Protein AF-A0A9W4QZV4-F1 (afdb_monomer_lite)

Organism: NCBI:txid2963714

Sequence (184 aa):
MKEYYSVISDITVTFEVLAFLLMLFIYKHSGITLSFVHKSSLKTPQDHQIYSCFICAFLGPIFSLLGNQLAYDLIALSMEVIDRRQVFYVALMCHIFFFMLTAYIFHRLRGCRFSLIARICMYLMWLMTMNYAQLVLRGYFDVNFLYEYDVYGVFIVFSNAVIAIILLSYSIRYVFVNIYNKSQ

Radius of gyration: 18.46 Å; chains: 1; bounding box: 43×26×61 Å

Foldseek 3Di:
DPPVLVVLLVVLLVLLQLLLVLLVVVCVVVPQDPDLADQPRQDDLVSLQSQLLNLCSVLLSVLSVVLVVLLVVLVPDPDDQLVSLLCNLVVSLVSLVCSLVSSVVSCVSNVGDHHPLSVLSNVCVVVNVLSVVSCCQCNPVVHCVCVVVCVSSCVVSVSSNVSSCVSSVVSVCCCVPPPVVVVD

Secondary structure (DSSP, 8-state):
--HHHHHHHHHHHHHHHHHHHHHHHHHHHTT----SS-GGG--SHHHHHHHHHHHHHHHHHHHHHHHHHHHHHHHH--S-HHHHHHHHHHHHHHHHHHHHHHHHHHHHHHTPPPPHHHHHHHTTHHHHHHHHHHIIIIIIS---HHHHTSHHHHHHHHHHHHHHHHHHHHHHHHIIIIIGGG--

Structure (mmCIF, N/CA/C/O backbone):
data_AF-A0A9W4QZV4-F1
#
_entry.id   AF-A0A9W4QZV4-F1
#
loop_
_atom_site.group_PDB
_atom_site.id
_atom_site.type_symbol
_atom_site.label_atom_id
_atom_site.label_alt_id
_atom_site.label_comp_id
_atom_site.label_asym_id
_atom_site.label_entity_id
_atom_site.label_seq_id
_atom_site.pdbx_PDB_ins_code
_atom_site.Cartn_x
_atom_site.Cartn_y
_atom_site.Cartn_z
_atom_site.occupancy
_atom_site.B_iso_or_equiv
_atom_site.auth_seq_id
_atom_site.auth_comp_id
_atom_site.auth_asym_id
_atom_site.auth_atom_id
_atom_site.pdbx_PDB_model_num
ATOM 1 N N . MET A 1 1 ? 16.689 -1.124 -8.244 1.00 59.72 1 MET A N 1
ATOM 2 C CA . MET A 1 1 ? 15.888 -0.117 -7.514 1.00 59.72 1 MET A CA 1
ATOM 3 C C . MET A 1 1 ? 16.869 0.728 -6.722 1.00 59.72 1 MET A C 1
ATOM 5 O O . MET A 1 1 ? 17.845 0.158 -6.252 1.00 59.72 1 MET A O 1
ATOM 9 N N . LYS A 1 2 ? 16.701 2.050 -6.634 1.00 75.50 2 LYS A N 1
ATOM 10 C CA . LYS A 1 2 ? 17.631 2.853 -5.829 1.00 75.50 2 LYS A CA 1
ATOM 11 C C . LYS A 1 2 ? 17.497 2.460 -4.358 1.00 75.50 2 LYS A C 1
ATOM 13 O O . LYS A 1 2 ? 16.380 2.239 -3.897 1.00 75.50 2 LYS A O 1
ATOM 18 N N . GLU A 1 3 ? 18.619 2.365 -3.655 1.00 80.56 3 GLU A N 1
ATOM 19 C CA . GLU A 1 3 ? 18.698 1.839 -2.285 1.00 80.56 3 GLU A CA 1
ATOM 20 C C . GLU A 1 3 ? 17.718 2.537 -1.329 1.00 80.56 3 GLU A C 1
ATOM 22 O O . GLU A 1 3 ? 17.006 1.882 -0.571 1.00 80.56 3 GLU A O 1
ATOM 27 N N . TYR A 1 4 ? 17.561 3.856 -1.466 1.00 83.06 4 TYR A N 1
ATOM 28 C CA . TYR A 1 4 ? 16.633 4.629 -0.641 1.00 83.06 4 TYR A CA 1
ATOM 29 C C . TYR A 1 4 ? 15.156 4.240 -0.820 1.00 83.06 4 TYR A C 1
ATOM 31 O O . TYR A 1 4 ? 14.386 4.360 0.128 1.00 83.06 4 TYR A O 1
ATOM 39 N N . TYR A 1 5 ? 14.731 3.746 -1.990 1.00 84.38 5 TYR A N 1
ATOM 40 C CA . TYR A 1 5 ? 13.352 3.276 -2.171 1.00 84.38 5 TYR A CA 1
ATOM 41 C C . TYR A 1 5 ? 13.088 1.977 -1.409 1.00 84.38 5 TYR A C 1
ATOM 43 O O . TYR A 1 5 ? 11.996 1.813 -0.868 1.00 84.38 5 TYR A O 1
ATOM 51 N N . SER A 1 6 ? 14.089 1.094 -1.319 1.00 85.44 6 SER A N 1
ATOM 52 C CA . SER A 1 6 ? 13.991 -0.121 -0.504 1.00 85.44 6 SER A CA 1
ATOM 53 C C . SER A 1 6 ? 13.841 0.243 0.969 1.00 85.44 6 SER A C 1
ATOM 55 O O . SER A 1 6 ? 12.905 -0.207 1.617 1.00 85.44 6 SER A O 1
ATOM 57 N N . VAL A 1 7 ? 14.685 1.155 1.464 1.00 90.38 7 VAL A N 1
ATOM 58 C CA . VAL A 1 7 ? 14.634 1.608 2.861 1.00 90.38 7 VAL A CA 1
ATOM 59 C C . VAL A 1 7 ? 13.276 2.230 3.203 1.00 90.38 7 VAL A C 1
ATOM 61 O O . VAL A 1 7 ? 12.689 1.900 4.231 1.00 90.38 7 VAL A O 1
ATOM 64 N N . ILE A 1 8 ? 12.732 3.104 2.346 1.00 89.62 8 ILE A N 1
ATOM 65 C CA . ILE A 1 8 ? 11.417 3.713 2.610 1.00 89.62 8 ILE A CA 1
ATOM 66 C C . ILE A 1 8 ? 10.300 2.662 2.554 1.00 89.62 8 ILE A C 1
ATOM 68 O O . ILE A 1 8 ? 9.357 2.730 3.345 1.00 89.62 8 ILE A O 1
ATOM 72 N N . SER A 1 9 ? 10.397 1.680 1.657 1.00 88.88 9 SER A N 1
ATOM 73 C CA . SER A 1 9 ? 9.461 0.556 1.611 1.00 88.88 9 SER A CA 1
ATOM 74 C C . SER A 1 9 ? 9.481 -0.244 2.920 1.00 88.88 9 SER A C 1
ATOM 76 O O . SER A 1 9 ? 8.422 -0.491 3.496 1.00 88.88 9 SER A O 1
ATOM 78 N N . ASP A 1 10 ? 10.660 -0.560 3.456 1.00 91.44 10 ASP A N 1
ATOM 79 C CA . ASP A 1 10 ? 10.800 -1.298 4.719 1.00 91.44 10 ASP A CA 1
ATOM 80 C C . ASP A 1 10 ? 10.245 -0.504 5.914 1.00 91.44 10 ASP A C 1
ATOM 82 O O . ASP A 1 10 ? 9.543 -1.051 6.772 1.00 91.44 10 ASP A O 1
ATOM 86 N N . ILE A 1 11 ? 10.480 0.813 5.944 1.00 94.19 11 ILE A N 1
ATOM 87 C CA . ILE A 1 11 ? 9.883 1.721 6.937 1.00 94.19 11 ILE A CA 1
ATOM 88 C C . ILE A 1 11 ? 8.353 1.728 6.815 1.00 94.19 11 ILE A C 1
ATOM 90 O O . ILE A 1 11 ? 7.652 1.653 7.824 1.00 94.19 11 ILE A O 1
ATOM 94 N N . THR A 1 12 ? 7.828 1.785 5.589 1.00 93.75 12 THR A N 1
ATOM 95 C CA . THR A 1 12 ? 6.382 1.776 5.320 1.00 93.75 12 THR A CA 1
ATOM 96 C C . THR A 1 12 ? 5.747 0.492 5.847 1.00 93.75 12 THR A C 1
ATOM 98 O O . THR A 1 12 ? 4.795 0.559 6.622 1.00 93.75 12 THR A O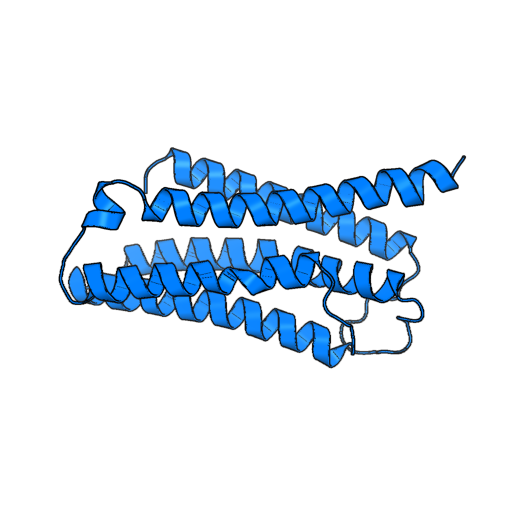 1
ATOM 101 N N . VAL A 1 13 ? 6.316 -0.669 5.510 1.00 94.81 13 VAL A N 1
ATOM 102 C CA . VAL A 1 13 ? 5.845 -1.971 6.009 1.00 94.81 13 VAL A CA 1
ATOM 103 C C . VAL A 1 13 ? 5.909 -2.018 7.536 1.00 94.81 13 VAL A C 1
ATOM 105 O O . VAL A 1 13 ? 4.967 -2.472 8.182 1.00 94.81 13 VAL A O 1
ATOM 108 N N . THR A 1 14 ? 6.977 -1.491 8.138 1.00 95.75 14 THR A N 1
ATOM 109 C CA . THR A 1 14 ? 7.108 -1.412 9.601 1.00 95.75 14 THR A CA 1
ATOM 110 C C . THR A 1 14 ? 5.974 -0.593 10.225 1.00 95.75 14 THR A C 1
ATOM 112 O O . THR A 1 14 ? 5.387 -1.006 11.227 1.00 95.75 14 THR A O 1
ATOM 115 N N . PHE A 1 15 ? 5.617 0.546 9.627 1.00 96.50 15 PHE A N 1
ATOM 116 C CA . PHE A 1 15 ? 4.499 1.376 10.086 1.00 96.50 15 PHE A CA 1
ATOM 117 C C . PHE A 1 15 ? 3.149 0.676 9.927 1.00 96.50 15 PHE A C 1
ATOM 119 O O . PHE A 1 15 ? 2.312 0.768 10.825 1.00 96.50 15 PHE A O 1
ATOM 126 N N . GLU A 1 16 ? 2.938 -0.052 8.834 1.00 95.25 16 GLU A N 1
ATOM 127 C CA . GLU A 1 16 ? 1.724 -0.840 8.608 1.00 95.25 16 GLU A CA 1
ATOM 128 C C . GLU A 1 16 ? 1.581 -1.977 9.625 1.00 95.25 16 GLU A C 1
ATOM 130 O O . GLU A 1 16 ? 0.511 -2.152 10.209 1.00 95.25 16 GLU A O 1
ATOM 135 N N . VAL A 1 17 ? 2.666 -2.707 9.900 1.00 96.62 17 VAL A N 1
ATOM 136 C CA . VAL A 1 17 ? 2.695 -3.756 10.929 1.00 96.62 17 VAL A CA 1
ATOM 137 C C . VAL A 1 17 ? 2.424 -3.160 12.310 1.00 96.62 17 VAL A C 1
ATOM 139 O O . VAL A 1 17 ? 1.614 -3.699 13.064 1.00 96.62 17 VAL A O 1
ATOM 142 N N . LEU A 1 18 ? 3.030 -2.020 12.647 1.00 96.44 18 LEU A N 1
ATOM 143 C CA . LEU A 1 18 ? 2.764 -1.344 13.916 1.00 96.44 18 LEU A CA 1
ATOM 144 C C . LEU A 1 18 ? 1.299 -0.892 14.020 1.00 96.44 18 LEU A C 1
ATOM 146 O O . LEU A 1 18 ? 0.662 -1.103 15.054 1.00 96.44 18 LEU A O 1
ATOM 150 N N . ALA A 1 19 ? 0.739 -0.323 12.949 1.00 95.25 19 ALA A N 1
ATOM 151 C CA . ALA A 1 19 ? -0.671 0.050 12.887 1.00 95.25 19 ALA A CA 1
ATOM 152 C C . ALA A 1 19 ? -1.582 -1.171 13.082 1.00 95.25 19 ALA A C 1
ATOM 154 O O . ALA A 1 19 ? -2.546 -1.101 13.843 1.00 95.25 19 ALA A O 1
ATOM 155 N N . PHE A 1 20 ? -1.255 -2.310 12.465 1.00 95.88 20 PHE A N 1
ATOM 156 C CA . PHE A 1 20 ? -1.979 -3.564 12.658 1.00 95.88 20 PHE A CA 1
ATOM 157 C C . PHE A 1 20 ? -1.961 -4.032 14.114 1.00 95.88 20 PHE A C 1
ATOM 159 O O . PHE A 1 20 ? -3.016 -4.333 14.673 1.00 95.88 20 PHE A O 1
ATOM 166 N N . LEU A 1 21 ? -0.787 -4.050 14.750 1.00 95.38 21 LEU A N 1
ATOM 167 C CA . LEU A 1 21 ? -0.640 -4.456 16.150 1.00 95.38 21 LEU A CA 1
ATOM 168 C C . LEU A 1 21 ? -1.422 -3.535 17.096 1.00 95.38 21 LEU A C 1
ATOM 170 O O . LEU A 1 21 ? -2.112 -4.012 18.000 1.00 95.38 21 LEU A O 1
ATOM 174 N N . LEU A 1 22 ? -1.383 -2.221 16.860 1.00 94.50 22 LEU A N 1
ATOM 175 C CA . LEU A 1 22 ? -2.179 -1.255 17.619 1.00 94.50 22 LEU A CA 1
ATOM 176 C C . LEU A 1 22 ? -3.681 -1.459 17.394 1.00 94.50 22 LEU A C 1
ATOM 178 O O . LEU A 1 22 ? -4.452 -1.431 18.352 1.00 94.50 22 LEU A O 1
ATOM 182 N N . MET A 1 23 ? -4.113 -1.715 16.158 1.00 92.81 23 MET A N 1
ATOM 183 C CA . MET A 1 23 ? -5.516 -2.009 15.869 1.00 92.81 23 MET A CA 1
ATOM 184 C C . MET A 1 23 ? -5.969 -3.323 16.504 1.00 92.81 23 MET A C 1
ATOM 186 O O . MET A 1 23 ? -7.080 -3.366 17.023 1.00 92.81 23 MET A O 1
ATOM 190 N N . LEU A 1 24 ? -5.131 -4.364 16.547 1.00 91.69 24 LEU A N 1
ATOM 191 C CA . LEU A 1 24 ? -5.412 -5.597 17.294 1.00 91.69 24 LEU A CA 1
ATOM 192 C C . LEU A 1 24 ? -5.614 -5.315 18.787 1.00 91.69 24 LEU A C 1
ATOM 194 O O . LEU A 1 24 ? -6.568 -5.814 19.389 1.00 91.69 24 LEU A O 1
ATOM 198 N N . PHE A 1 25 ? -4.750 -4.485 19.374 1.00 91.19 25 PHE A N 1
ATOM 199 C CA . PHE A 1 25 ? -4.871 -4.058 20.765 1.00 91.19 25 PHE A CA 1
ATOM 200 C C . PHE A 1 25 ? -6.180 -3.290 21.017 1.00 91.19 25 PHE A C 1
ATOM 202 O O . PHE A 1 25 ? -6.937 -3.640 21.926 1.00 91.19 25 PHE A O 1
ATOM 209 N N . ILE A 1 26 ? -6.497 -2.300 20.174 1.00 90.00 26 ILE A N 1
ATOM 210 C CA . ILE A 1 26 ? -7.752 -1.533 20.232 1.00 90.00 26 ILE A CA 1
ATOM 211 C C . ILE A 1 26 ? -8.961 -2.460 20.114 1.00 90.00 26 ILE A C 1
ATOM 213 O O . ILE A 1 26 ? -9.930 -2.323 20.863 1.00 90.00 26 ILE A O 1
ATOM 217 N N . TYR A 1 27 ? -8.912 -3.400 19.175 1.00 85.12 27 TYR A N 1
ATOM 218 C CA . TYR A 1 27 ? -10.002 -4.322 18.899 1.00 85.12 27 TYR A CA 1
ATOM 219 C C . TYR A 1 27 ? -10.284 -5.219 20.109 1.00 85.12 27 TYR A C 1
ATOM 221 O O . TYR A 1 27 ? -11.439 -5.358 20.514 1.00 85.12 27 TYR A O 1
ATOM 229 N N . LYS A 1 28 ? -9.226 -5.740 20.751 1.00 85.44 28 LYS A N 1
ATOM 230 C CA . LYS A 1 28 ? -9.317 -6.511 22.001 1.00 85.44 28 LYS A CA 1
ATOM 231 C C . LYS A 1 28 ? -9.921 -5.684 23.142 1.00 85.44 28 LYS A C 1
ATOM 233 O O . LYS A 1 28 ? -10.805 -6.176 23.837 1.00 85.44 28 LYS A O 1
ATOM 238 N N . HIS A 1 29 ? -9.487 -4.435 23.316 1.00 84.12 29 HIS A N 1
ATOM 239 C CA . HIS A 1 29 ? -10.002 -3.548 24.369 1.00 84.12 29 HIS A CA 1
ATOM 240 C C . HIS A 1 29 ? -11.438 -3.074 24.137 1.00 84.12 29 HIS A C 1
ATOM 242 O O . HIS A 1 29 ? -12.161 -2.819 25.095 1.00 84.12 29 HIS A O 1
ATOM 248 N N . SER A 1 30 ? -11.871 -2.971 22.882 1.00 81.75 30 SER A N 1
ATOM 249 C CA . SER A 1 30 ? -13.220 -2.507 22.541 1.00 81.75 30 SER A CA 1
ATOM 250 C C . SER A 1 30 ? -14.299 -3.577 22.770 1.00 81.75 30 SER A C 1
ATOM 252 O O . SER A 1 30 ? -15.478 -3.300 22.573 1.00 81.75 30 SER A O 1
ATOM 254 N N . GLY A 1 31 ? -13.924 -4.805 23.154 1.00 76.19 31 GLY A N 1
ATOM 255 C CA . GLY A 1 31 ? -14.865 -5.906 23.395 1.00 76.19 31 GLY A CA 1
ATOM 256 C C . GLY A 1 31 ? -15.565 -6.417 22.130 1.00 76.19 31 GLY A C 1
ATOM 257 O O . GLY A 1 31 ? -16.525 -7.185 22.213 1.00 76.19 31 GLY A O 1
ATOM 258 N N . ILE A 1 32 ? -15.099 -6.004 20.947 1.00 77.81 32 ILE A N 1
ATOM 259 C CA . ILE A 1 32 ? -15.640 -6.460 19.669 1.00 77.81 32 ILE A CA 1
ATOM 260 C C . ILE A 1 32 ? -15.114 -7.880 19.434 1.00 77.81 32 ILE A C 1
ATOM 262 O O . ILE A 1 32 ? -13.913 -8.130 19.470 1.00 77.81 32 ILE A O 1
ATOM 266 N N . THR A 1 33 ? -16.001 -8.842 19.175 1.00 76.62 33 THR A N 1
ATOM 267 C CA . THR A 1 33 ? -15.582 -10.213 18.844 1.00 76.62 33 THR A CA 1
ATOM 268 C C . THR A 1 33 ? -14.865 -10.235 17.498 1.00 76.62 33 THR A C 1
ATOM 270 O O . THR A 1 33 ? -15.390 -9.703 16.513 1.00 76.62 33 THR A O 1
ATOM 273 N N . LEU A 1 34 ? -13.682 -10.851 17.428 1.00 73.25 34 LEU A N 1
ATOM 274 C CA . LEU A 1 34 ? -12.898 -10.942 16.195 1.00 73.25 34 LEU A CA 1
ATOM 275 C C . LEU A 1 34 ? -13.545 -11.972 15.278 1.00 73.25 34 LEU A C 1
ATOM 277 O O . LEU A 1 34 ? -13.310 -13.170 15.376 1.00 73.25 34 LEU A O 1
ATOM 281 N N . SER A 1 35 ? -14.439 -11.500 14.420 1.00 75.12 35 SER A N 1
ATOM 282 C CA . SER A 1 35 ? -15.111 -12.342 13.447 1.00 75.12 35 SER A CA 1
ATOM 283 C C . SER A 1 35 ? -15.129 -11.625 12.110 1.00 75.12 35 SER A C 1
ATOM 285 O O . SER A 1 35 ? -15.603 -10.497 11.985 1.00 75.12 35 SER A O 1
ATOM 287 N N . PHE A 1 36 ? -14.636 -12.298 11.079 1.00 68.44 36 PHE A N 1
ATOM 288 C CA . PHE A 1 36 ? -14.648 -11.762 9.721 1.00 68.44 36 PHE A CA 1
ATOM 289 C C . PHE A 1 36 ? -16.022 -11.888 9.044 1.00 68.44 36 PHE A C 1
ATOM 291 O O . PHE A 1 36 ? -16.287 -11.201 8.066 1.00 68.44 36 PHE A O 1
ATOM 298 N N . VAL A 1 37 ? -16.924 -12.710 9.596 1.00 66.19 37 VAL A N 1
ATOM 299 C CA . VAL A 1 37 ? -18.180 -13.104 8.926 1.00 66.19 37 VAL A CA 1
ATOM 300 C C . VAL A 1 37 ? -19.432 -12.748 9.739 1.00 66.19 37 VAL A C 1
ATOM 302 O O . VAL A 1 37 ? -20.458 -12.361 9.189 1.00 66.19 37 VAL A O 1
ATOM 305 N N . HIS A 1 38 ? -19.380 -12.853 11.066 1.00 67.75 38 HIS A N 1
ATOM 306 C CA . HIS A 1 38 ? -20.585 -12.894 11.896 1.00 67.75 38 HIS A CA 1
ATOM 307 C C . HIS A 1 38 ? -21.091 -11.514 12.372 1.00 67.75 38 HIS A C 1
ATOM 309 O O . HIS A 1 38 ? -20.666 -11.026 13.417 1.00 67.75 38 HIS A O 1
ATOM 315 N N . LYS A 1 39 ? -22.013 -10.888 11.634 1.00 66.06 39 LYS A N 1
ATOM 316 C CA . LYS A 1 39 ? -22.452 -9.473 11.753 1.00 66.06 39 LYS A CA 1
ATOM 317 C C . LYS A 1 39 ? -22.907 -8.964 13.139 1.00 66.06 39 LYS A C 1
ATOM 319 O O . LYS A 1 39 ? -23.032 -7.757 13.318 1.00 66.06 39 LYS A O 1
ATOM 324 N N . SER A 1 40 ? -23.158 -9.834 14.117 1.00 63.03 40 SER A N 1
ATOM 325 C CA . SER A 1 40 ? -23.875 -9.498 15.361 1.00 63.03 40 SER A CA 1
ATOM 326 C C . SER A 1 40 ? -23.136 -8.576 16.347 1.00 63.03 40 SER A C 1
ATOM 328 O O . SER A 1 40 ? -23.764 -8.071 17.278 1.00 63.03 40 SER A O 1
ATOM 330 N N . SER A 1 41 ? -21.833 -8.321 16.164 1.00 69.50 41 SER A N 1
ATOM 331 C CA . SER A 1 41 ? -21.039 -7.550 17.138 1.00 69.50 41 SER A CA 1
ATOM 332 C C . SER A 1 41 ? -20.823 -6.072 16.794 1.00 69.50 41 SER A C 1
ATOM 334 O O . SER A 1 41 ? -20.244 -5.369 17.613 1.00 69.50 41 SER A O 1
ATOM 336 N N . LEU A 1 42 ? -21.226 -5.596 15.608 1.00 80.00 42 LEU A N 1
ATOM 337 C CA . LEU A 1 42 ? -21.038 -4.195 15.204 1.00 80.00 42 LEU A CA 1
ATOM 338 C C . LEU A 1 42 ? -22.328 -3.400 15.424 1.00 80.00 42 LEU A C 1
ATOM 340 O O . LEU A 1 42 ? -23.184 -3.343 14.538 1.00 80.00 42 LEU A O 1
ATOM 344 N N . LYS A 1 43 ? -22.475 -2.802 16.608 1.00 82.00 43 LYS A N 1
ATOM 345 C CA . LYS A 1 43 ? -23.723 -2.139 17.017 1.00 82.00 43 LYS A CA 1
ATOM 346 C C . LYS A 1 43 ? -23.673 -0.634 16.788 1.00 82.00 43 LYS A C 1
ATOM 348 O O . LYS A 1 43 ? -24.676 -0.044 16.397 1.00 82.00 43 LYS A O 1
ATOM 353 N N . THR A 1 44 ? -22.516 -0.018 17.015 1.00 85.50 44 THR A N 1
ATOM 354 C CA . THR A 1 44 ? -22.356 1.438 16.962 1.00 85.50 44 THR A CA 1
ATOM 355 C C . THR A 1 44 ? -21.607 1.887 15.703 1.00 85.50 44 THR A C 1
ATOM 357 O O . THR A 1 44 ? -20.771 1.145 15.187 1.00 85.50 44 THR A O 1
ATOM 360 N N . PRO A 1 45 ? -21.826 3.118 15.202 1.00 84.56 45 PRO A N 1
ATOM 361 C CA . PRO A 1 45 ? -21.038 3.665 14.092 1.00 84.56 45 PRO A CA 1
ATOM 362 C C . PRO A 1 45 ? -19.522 3.647 14.346 1.00 84.56 45 PRO A C 1
ATOM 364 O O . PRO A 1 45 ? -18.738 3.491 13.409 1.00 84.56 45 PRO A O 1
ATOM 367 N N . GLN A 1 46 ? -19.114 3.766 15.611 1.00 85.06 46 GLN A N 1
ATOM 368 C CA . GLN A 1 46 ? -17.719 3.687 16.027 1.00 85.06 46 GLN A CA 1
ATOM 369 C C . GLN A 1 46 ? -17.157 2.267 15.860 1.00 85.06 46 GLN A C 1
ATOM 371 O O . GLN A 1 46 ? -16.056 2.124 15.332 1.00 85.06 46 GLN A O 1
ATOM 376 N N . ASP A 1 47 ? -17.923 1.222 16.189 1.00 86.31 47 ASP A N 1
ATOM 377 C CA . ASP A 1 47 ? -17.511 -0.177 15.977 1.00 86.31 47 ASP A CA 1
ATOM 378 C C . ASP A 1 47 ? -17.253 -0.456 14.492 1.00 86.31 47 ASP A C 1
ATOM 380 O O . ASP A 1 47 ? -16.270 -1.103 14.128 1.00 86.31 47 ASP A O 1
ATOM 384 N N . HIS A 1 48 ? -18.122 0.070 13.620 1.00 87.12 48 HIS A N 1
ATOM 385 C CA . HIS A 1 48 ? -17.957 -0.030 12.166 1.00 87.12 48 HIS A CA 1
ATOM 386 C C . HIS A 1 48 ? -16.671 0.670 11.714 1.00 87.12 48 HIS A C 1
ATOM 388 O O . HIS A 1 48 ? -15.924 0.136 10.897 1.00 87.12 48 HIS A O 1
ATOM 394 N N . GLN A 1 49 ? -16.361 1.841 12.270 1.00 88.50 49 GLN A N 1
ATOM 395 C CA . GLN A 1 49 ? -15.130 2.550 11.933 1.00 88.50 49 GLN A CA 1
ATOM 396 C C . GLN A 1 49 ? -13.878 1.777 12.370 1.00 88.50 49 GLN A C 1
ATOM 398 O O . GLN A 1 49 ? -12.955 1.630 11.569 1.00 88.50 49 GLN A O 1
ATOM 403 N N . ILE A 1 50 ? -13.863 1.252 13.599 1.00 89.00 50 ILE A N 1
ATOM 404 C CA . ILE A 1 50 ? -12.747 0.458 14.137 1.00 89.00 50 ILE A CA 1
ATOM 405 C C . ILE A 1 50 ? -12.541 -0.797 13.294 1.00 89.00 50 ILE A C 1
ATOM 407 O O . ILE A 1 50 ? -11.415 -1.075 12.893 1.00 89.00 50 ILE A O 1
ATOM 411 N N . TYR A 1 51 ? -13.616 -1.526 12.979 1.00 89.69 51 TYR A N 1
ATOM 412 C CA . TYR A 1 51 ? -13.537 -2.724 12.146 1.00 89.69 51 TYR A CA 1
ATOM 413 C C . TYR A 1 51 ? -13.008 -2.403 10.745 1.00 89.69 51 TYR A C 1
ATOM 415 O O . TYR A 1 51 ? -12.107 -3.073 10.251 1.00 89.69 51 TYR A O 1
ATOM 423 N N . SER A 1 52 ? -13.529 -1.351 10.113 1.00 91.06 52 SER A N 1
ATOM 424 C CA . SER A 1 52 ? -13.088 -0.923 8.785 1.00 91.06 52 SER A CA 1
ATOM 425 C C . SER A 1 52 ? -11.598 -0.554 8.767 1.00 91.06 52 SER A C 1
ATOM 427 O O . SER A 1 52 ? -10.862 -1.010 7.893 1.00 91.06 52 SER A O 1
ATOM 429 N N . CYS A 1 53 ? -11.122 0.196 9.767 1.00 91.12 53 CYS A N 1
ATOM 430 C CA . CYS A 1 53 ? -9.697 0.501 9.916 1.00 91.12 53 CYS A CA 1
ATOM 431 C C . CYS A 1 53 ? -8.859 -0.746 10.229 1.00 91.12 53 CYS A C 1
ATOM 433 O O . CYS A 1 53 ? -7.749 -0.865 9.721 1.00 91.12 53 CYS A O 1
ATOM 435 N N . PHE A 1 54 ? -9.389 -1.686 11.017 1.00 92.06 54 PHE A N 1
ATOM 436 C CA . PHE A 1 54 ? -8.722 -2.949 11.324 1.00 92.06 54 PHE A CA 1
ATOM 437 C C . PHE A 1 54 ? -8.501 -3.779 10.058 1.00 92.06 54 PHE A C 1
ATOM 439 O O . PHE A 1 54 ? -7.403 -4.282 9.859 1.00 92.06 54 PHE A O 1
ATOM 446 N N . ILE A 1 55 ? -9.496 -3.869 9.168 1.00 92.12 55 ILE A N 1
ATOM 447 C CA . ILE A 1 55 ? -9.344 -4.562 7.881 1.00 92.12 55 ILE A CA 1
ATOM 448 C C . ILE A 1 55 ? -8.247 -3.919 7.031 1.00 92.12 55 ILE A C 1
ATOM 450 O O . ILE A 1 55 ? -7.419 -4.635 6.477 1.00 92.12 55 ILE A O 1
ATOM 454 N N . CYS A 1 56 ? -8.196 -2.587 6.949 1.00 92.56 56 CYS A N 1
ATOM 455 C CA . CYS A 1 56 ? -7.130 -1.905 6.214 1.00 92.56 56 CYS A CA 1
ATOM 456 C C . CYS A 1 56 ? -5.751 -2.142 6.840 1.00 92.56 56 CYS A C 1
ATOM 458 O O . CYS A 1 56 ? -4.809 -2.445 6.116 1.00 92.56 56 CYS A O 1
ATOM 460 N N . ALA A 1 57 ? -5.640 -2.064 8.168 1.00 93.19 57 ALA A N 1
ATOM 461 C CA . ALA A 1 57 ? -4.392 -2.323 8.878 1.00 93.19 57 ALA A CA 1
ATOM 462 C C . ALA A 1 57 ? -3.961 -3.797 8.787 1.00 93.19 57 ALA A C 1
ATOM 464 O O . ALA A 1 57 ? -2.776 -4.079 8.769 1.00 93.19 57 ALA A O 1
ATOM 465 N N . PHE A 1 58 ? -4.901 -4.738 8.689 1.00 94.06 58 PHE A N 1
ATOM 466 C CA . PHE A 1 58 ? -4.616 -6.157 8.481 1.00 94.06 58 PHE A CA 1
ATOM 467 C C . PHE A 1 58 ? -4.137 -6.449 7.054 1.00 94.06 58 PHE A C 1
ATOM 469 O O . PHE A 1 58 ? -3.133 -7.129 6.864 1.00 94.06 58 PHE A O 1
ATOM 476 N N . LEU A 1 59 ? -4.847 -5.936 6.045 1.00 94.38 59 LEU A N 1
ATOM 477 C CA . LEU A 1 59 ? -4.539 -6.215 4.642 1.00 94.38 59 LEU A CA 1
ATOM 478 C C . LEU A 1 59 ? -3.325 -5.434 4.132 1.00 94.38 59 LEU A C 1
ATOM 480 O O . LEU A 1 59 ? -2.595 -5.970 3.306 1.00 94.38 59 LEU A O 1
ATOM 484 N N . GLY A 1 60 ? -3.103 -4.207 4.614 1.00 93.06 60 GLY A N 1
ATOM 485 C CA . GLY A 1 60 ? -1.987 -3.341 4.214 1.00 93.06 60 GLY A CA 1
ATOM 486 C C . GLY A 1 60 ? -0.629 -4.052 4.206 1.00 93.06 60 GLY A C 1
ATOM 487 O O . GLY A 1 60 ? -0.104 -4.297 3.122 1.00 93.06 60 GLY A O 1
ATOM 488 N N . PRO A 1 61 ? -0.104 -4.502 5.361 1.00 94.69 61 PRO A N 1
ATOM 489 C CA . PRO A 1 61 ? 1.219 -5.117 5.427 1.00 94.69 61 PRO A CA 1
ATOM 490 C C . PRO A 1 61 ? 1.300 -6.426 4.635 1.00 94.69 61 PRO A C 1
ATOM 492 O O . PRO A 1 61 ? 2.330 -6.712 4.031 1.00 94.69 61 PRO A O 1
ATOM 495 N N . ILE A 1 62 ? 0.214 -7.210 4.578 1.00 95.38 62 ILE A N 1
ATOM 496 C CA . ILE A 1 62 ? 0.162 -8.442 3.775 1.00 95.38 62 ILE A CA 1
ATOM 497 C C . ILE A 1 62 ? 0.371 -8.112 2.295 1.00 95.38 62 ILE A C 1
ATOM 499 O O . ILE A 1 62 ? 1.223 -8.708 1.640 1.00 95.38 62 ILE A O 1
ATOM 503 N N . PHE A 1 63 ? -0.384 -7.151 1.763 1.00 94.44 63 PHE A N 1
ATOM 504 C CA . PHE A 1 63 ? -0.284 -6.776 0.357 1.00 94.44 63 PHE A CA 1
ATOM 505 C C . PHE A 1 63 ? 0.989 -5.988 0.043 1.00 94.44 63 PHE A C 1
ATOM 507 O O . PHE A 1 63 ? 1.496 -6.122 -1.069 1.00 94.44 63 PHE A O 1
ATOM 514 N N . SER A 1 64 ? 1.553 -5.236 0.986 1.00 92.88 64 SER A N 1
ATOM 515 C CA . SER A 1 64 ? 2.863 -4.599 0.815 1.00 92.88 64 SER A CA 1
ATOM 516 C C . SER A 1 64 ? 3.981 -5.638 0.708 1.00 92.88 64 SER A C 1
ATOM 518 O O . SER A 1 64 ? 4.774 -5.590 -0.230 1.00 92.88 64 SER A O 1
ATOM 520 N N . LEU A 1 65 ? 4.003 -6.641 1.595 1.00 94.25 65 LEU A N 1
ATOM 521 C CA . LEU A 1 65 ? 4.980 -7.734 1.543 1.00 94.25 65 LEU A CA 1
ATOM 522 C C . LEU A 1 65 ? 4.847 -8.562 0.259 1.00 94.25 65 LEU A C 1
ATOM 524 O O . LEU A 1 65 ? 5.838 -8.787 -0.435 1.00 94.25 65 LEU A O 1
ATOM 528 N N . LEU A 1 66 ? 3.621 -8.969 -0.089 1.00 95.06 66 LEU A N 1
ATOM 529 C CA . LEU A 1 66 ? 3.356 -9.717 -1.321 1.00 95.06 66 LEU A CA 1
ATOM 530 C C . LEU A 1 66 ? 3.695 -8.898 -2.571 1.00 95.06 66 LEU A C 1
ATOM 532 O O . LEU A 1 66 ? 4.268 -9.436 -3.511 1.00 95.06 66 LEU A O 1
ATOM 536 N N . GLY A 1 67 ? 3.369 -7.604 -2.581 1.00 92.69 67 GLY A N 1
ATOM 537 C CA . GLY A 1 67 ? 3.649 -6.710 -3.703 1.00 92.69 67 GLY A CA 1
ATOM 538 C C . GLY A 1 67 ? 5.143 -6.487 -3.914 1.00 92.69 67 GLY A C 1
ATOM 539 O O . GLY A 1 67 ? 5.608 -6.515 -5.052 1.00 92.69 67 GLY A O 1
ATOM 540 N N . ASN A 1 68 ? 5.902 -6.326 -2.827 1.00 91.25 68 ASN A N 1
ATOM 541 C CA . ASN A 1 68 ? 7.357 -6.205 -2.880 1.00 91.25 68 ASN A CA 1
ATOM 542 C C . ASN A 1 68 ? 7.995 -7.480 -3.432 1.00 91.25 68 ASN A C 1
ATOM 544 O O . ASN A 1 68 ? 8.787 -7.403 -4.370 1.00 91.25 68 ASN A O 1
ATOM 548 N N . GLN A 1 69 ? 7.610 -8.645 -2.902 1.00 93.38 69 GLN A N 1
ATOM 549 C CA . GLN A 1 69 ? 8.105 -9.933 -3.386 1.00 93.38 69 GLN A CA 1
ATOM 550 C C . GLN A 1 69 ? 7.764 -10.142 -4.867 1.00 93.38 69 GLN A C 1
ATOM 552 O O . GLN A 1 69 ? 8.651 -10.421 -5.669 1.00 93.38 69 GLN A O 1
ATOM 557 N N . LEU A 1 70 ? 6.504 -9.903 -5.246 1.00 94.69 70 LEU A N 1
ATOM 558 C CA . LEU A 1 70 ? 6.042 -9.987 -6.629 1.00 94.69 70 LEU A CA 1
ATOM 559 C C . LEU A 1 70 ? 6.878 -9.094 -7.557 1.00 94.69 70 LEU A C 1
ATOM 561 O O . LEU A 1 70 ? 7.289 -9.533 -8.627 1.00 94.69 70 LEU A O 1
ATOM 565 N N . ALA A 1 71 ? 7.164 -7.851 -7.159 1.00 92.31 71 ALA A N 1
ATOM 566 C CA . ALA A 1 71 ? 7.980 -6.942 -7.957 1.00 92.31 71 ALA A CA 1
ATOM 567 C C . ALA A 1 71 ? 9.417 -7.458 -8.150 1.00 92.31 71 ALA A C 1
ATOM 569 O O . ALA A 1 71 ? 9.947 -7.357 -9.258 1.00 92.31 71 ALA A O 1
ATOM 570 N N . TYR A 1 72 ? 10.040 -8.020 -7.108 1.00 92.25 72 TYR A N 1
ATOM 571 C CA . TYR A 1 72 ? 11.369 -8.631 -7.214 1.00 92.25 72 TYR A CA 1
ATOM 572 C C . TYR A 1 72 ? 11.371 -9.823 -8.173 1.00 92.25 72 TYR A C 1
ATOM 574 O O . TYR A 1 72 ? 12.211 -9.877 -9.075 1.00 92.25 72 TYR A O 1
ATOM 582 N N . ASP A 1 73 ? 10.396 -10.718 -8.034 1.00 94.44 73 ASP A N 1
ATOM 583 C CA . ASP A 1 73 ? 10.282 -11.918 -8.863 1.00 94.44 73 ASP A CA 1
ATOM 584 C C . ASP A 1 73 ? 10.063 -11.557 -10.340 1.00 94.44 73 ASP A C 1
ATOM 586 O O . ASP A 1 73 ? 10.725 -12.098 -11.225 1.00 94.44 73 ASP A O 1
ATOM 590 N N . LEU A 1 74 ? 9.203 -10.571 -10.619 1.00 94.75 74 LEU A N 1
ATOM 591 C CA . LEU A 1 74 ? 8.926 -10.097 -11.978 1.00 94.75 74 LEU A CA 1
ATOM 592 C C . LEU A 1 74 ? 10.145 -9.439 -12.641 1.00 94.75 74 LEU A C 1
ATOM 594 O O . LEU A 1 74 ? 10.326 -9.559 -13.852 1.00 94.75 74 LEU A O 1
ATOM 598 N N . ILE A 1 75 ? 10.989 -8.746 -11.870 1.00 92.12 75 ILE A N 1
ATOM 599 C CA . ILE A 1 75 ? 12.238 -8.159 -12.382 1.00 92.12 75 ILE A CA 1
ATOM 600 C C . ILE A 1 75 ? 13.250 -9.255 -12.732 1.00 92.12 75 ILE A C 1
ATOM 602 O O . ILE A 1 75 ? 13.984 -9.106 -13.711 1.00 92.12 75 ILE A O 1
ATOM 606 N N . ALA A 1 76 ? 13.276 -10.345 -11.964 1.00 93.69 76 ALA A N 1
ATOM 607 C CA . ALA A 1 76 ? 14.188 -11.468 -12.161 1.00 93.69 76 ALA A CA 1
ATOM 608 C C . ALA A 1 76 ? 13.806 -12.384 -13.341 1.00 93.69 76 ALA A C 1
ATOM 610 O O . ALA A 1 76 ? 14.598 -13.246 -13.722 1.00 93.69 76 ALA A O 1
ATOM 611 N N . LEU A 1 77 ? 12.625 -12.203 -13.947 1.00 94.06 77 LEU A N 1
ATOM 612 C CA . LEU A 1 77 ? 12.186 -13.011 -15.085 1.00 94.06 77 LEU A CA 1
ATOM 613 C C . LEU A 1 77 ? 13.126 -12.877 -16.296 1.00 94.06 77 LEU A C 1
ATOM 615 O O . LEU A 1 77 ? 13.396 -11.781 -16.807 1.00 94.06 77 LEU A O 1
ATOM 619 N N . SER A 1 78 ? 13.558 -14.029 -16.814 1.00 95.06 78 SER A N 1
ATOM 620 C CA . SER A 1 78 ? 14.344 -14.160 -18.043 1.00 95.06 78 SER A CA 1
ATOM 621 C C . SER A 1 78 ? 13.455 -13.982 -19.280 1.00 95.06 78 SER A C 1
ATOM 623 O O . SER A 1 78 ? 13.099 -14.941 -19.961 1.00 95.06 78 SER A O 1
ATOM 625 N N . MET A 1 79 ? 13.056 -12.742 -19.538 1.00 94.50 79 MET A N 1
ATOM 626 C CA . MET A 1 79 ? 12.240 -12.333 -20.682 1.00 94.50 79 MET A CA 1
ATOM 627 C C . MET A 1 79 ? 12.911 -11.177 -21.425 1.00 94.50 79 MET A C 1
ATOM 629 O O . MET A 1 79 ? 13.803 -10.506 -20.884 1.00 94.50 79 MET A O 1
ATOM 633 N N . GLU A 1 80 ? 12.456 -10.908 -22.647 1.00 95.75 80 GLU A N 1
ATOM 634 C CA . GLU A 1 80 ? 12.811 -9.672 -23.336 1.00 95.75 80 GLU A CA 1
ATOM 635 C C . GLU A 1 80 ? 12.371 -8.455 -22.504 1.00 95.75 80 GLU A C 1
ATOM 637 O O . GLU A 1 80 ? 11.418 -8.505 -21.724 1.00 95.75 80 GLU A O 1
ATOM 642 N N . VAL A 1 81 ? 13.111 -7.350 -22.620 1.00 92.62 81 VAL A N 1
ATOM 643 C CA . VAL A 1 81 ? 12.917 -6.154 -21.789 1.00 92.62 81 VAL A CA 1
ATOM 644 C C . VAL A 1 81 ? 11.496 -5.601 -21.903 1.00 92.62 81 VAL A C 1
ATOM 646 O O . VAL A 1 81 ? 10.912 -5.237 -20.880 1.00 92.62 81 VAL A O 1
ATOM 649 N N . ILE A 1 82 ? 10.951 -5.530 -23.119 1.00 95.00 82 ILE A N 1
ATOM 650 C CA . ILE A 1 82 ? 9.617 -4.980 -23.378 1.00 95.00 82 ILE A CA 1
ATOM 651 C C . ILE A 1 82 ? 8.536 -5.896 -22.801 1.00 95.00 82 ILE A C 1
ATOM 653 O O . ILE A 1 82 ? 7.737 -5.437 -21.982 1.00 95.00 82 ILE A O 1
ATOM 657 N N . ASP A 1 83 ? 8.581 -7.192 -23.108 1.00 96.06 83 ASP A N 1
ATOM 658 C CA . ASP A 1 83 ? 7.631 -8.171 -22.571 1.00 96.06 83 ASP A CA 1
ATOM 659 C C . ASP A 1 83 ? 7.656 -8.199 -21.039 1.00 96.06 83 ASP A C 1
ATOM 661 O O . ASP A 1 83 ? 6.611 -8.168 -20.385 1.00 96.06 83 ASP A O 1
ATOM 665 N N . ARG A 1 84 ? 8.853 -8.164 -20.434 1.00 95.81 84 ARG A N 1
ATOM 666 C CA . ARG A 1 84 ? 8.993 -8.106 -18.974 1.00 95.81 84 ARG A CA 1
ATOM 667 C C . ARG A 1 84 ? 8.325 -6.865 -18.394 1.00 95.81 84 ARG A C 1
ATOM 669 O O . ARG A 1 84 ? 7.664 -6.967 -17.367 1.00 95.81 84 ARG A O 1
ATOM 676 N N . ARG A 1 85 ? 8.476 -5.692 -19.020 1.00 95.38 85 ARG A N 1
ATOM 677 C CA . ARG A 1 85 ? 7.821 -4.454 -18.559 1.00 95.38 85 ARG A CA 1
ATOM 678 C C . ARG A 1 85 ? 6.303 -4.557 -18.656 1.00 95.38 85 ARG A C 1
ATOM 680 O O . ARG A 1 85 ? 5.619 -4.139 -17.725 1.00 95.38 85 ARG A O 1
ATOM 687 N N . GLN A 1 86 ? 5.781 -5.122 -19.743 1.00 96.62 86 GLN A N 1
ATOM 688 C CA . GLN A 1 86 ? 4.341 -5.316 -19.910 1.00 96.62 86 GLN A CA 1
ATOM 689 C C . GLN A 1 86 ? 3.777 -6.214 -18.807 1.00 96.62 86 GLN A C 1
ATOM 691 O O . GLN A 1 86 ? 2.855 -5.812 -18.094 1.00 96.62 86 GLN A O 1
ATOM 696 N N . VAL A 1 87 ? 4.388 -7.385 -18.605 1.00 97.06 87 VAL A N 1
ATOM 697 C CA . VAL A 1 87 ? 3.996 -8.320 -17.543 1.00 97.06 87 VAL A CA 1
ATOM 698 C C . VAL A 1 87 ? 4.135 -7.671 -16.167 1.00 97.06 87 VAL A C 1
ATOM 700 O O . VAL A 1 87 ? 3.228 -7.793 -15.347 1.00 97.06 87 VAL A O 1
ATOM 703 N N . PHE A 1 88 ? 5.216 -6.921 -15.929 1.00 96.00 88 PHE A N 1
ATOM 704 C CA . PHE A 1 88 ? 5.461 -6.233 -14.664 1.00 96.00 88 PHE A CA 1
ATOM 705 C C . PHE A 1 88 ? 4.314 -5.284 -14.292 1.00 96.00 88 PHE A C 1
ATOM 707 O O . PHE A 1 88 ? 3.706 -5.434 -13.233 1.00 96.00 88 PHE A O 1
ATOM 714 N N . TYR A 1 89 ? 3.971 -4.331 -15.164 1.00 95.75 89 TYR A N 1
ATOM 715 C CA . TYR A 1 89 ? 2.936 -3.343 -14.844 1.00 95.75 89 TYR A CA 1
ATOM 716 C C . TYR A 1 89 ? 1.527 -3.948 -14.814 1.00 95.75 89 TYR A C 1
ATOM 718 O O . TYR A 1 89 ? 0.714 -3.539 -13.984 1.00 95.75 89 TYR A O 1
ATOM 726 N N . VAL A 1 90 ? 1.235 -4.951 -15.651 1.00 96.69 90 VAL A N 1
ATOM 727 C CA . VAL A 1 90 ? -0.039 -5.690 -15.587 1.00 96.69 90 VAL A CA 1
ATOM 728 C C . VAL A 1 90 ? -0.179 -6.421 -14.255 1.00 96.69 90 VAL A C 1
ATOM 730 O O . VAL A 1 90 ? -1.202 -6.276 -13.586 1.00 96.69 90 VAL A O 1
ATOM 733 N N . ALA A 1 91 ? 0.853 -7.146 -13.825 1.00 96.88 91 ALA A N 1
ATOM 734 C CA . ALA A 1 91 ? 0.831 -7.874 -12.563 1.00 96.88 91 ALA A CA 1
ATOM 735 C C . ALA A 1 91 ? 0.665 -6.935 -11.357 1.00 96.88 91 ALA A C 1
ATOM 737 O O . ALA A 1 91 ? -0.133 -7.228 -10.467 1.00 96.88 91 ALA A O 1
ATOM 738 N N . LEU A 1 92 ? 1.332 -5.773 -11.350 1.00 94.44 92 LEU A N 1
ATOM 739 C CA . LEU A 1 92 ? 1.143 -4.770 -10.295 1.00 94.44 92 LEU A CA 1
ATOM 740 C C . LEU A 1 92 ? -0.274 -4.179 -10.282 1.00 94.44 92 LEU A C 1
ATOM 742 O O . LEU A 1 92 ? -0.843 -3.978 -9.209 1.00 94.44 92 LEU A O 1
ATOM 746 N N . MET A 1 93 ? -0.884 -3.940 -11.447 1.00 94.88 93 MET A N 1
ATOM 747 C CA . MET A 1 93 ? -2.292 -3.530 -11.508 1.00 94.88 93 MET A CA 1
ATOM 748 C C . MET A 1 93 ? -3.217 -4.617 -10.955 1.00 94.88 93 MET A C 1
ATOM 750 O O . MET A 1 93 ? -4.096 -4.314 -10.148 1.00 94.88 93 MET A O 1
ATOM 754 N N . CYS A 1 94 ? -3.008 -5.880 -11.337 1.00 95.62 94 CYS A N 1
ATOM 755 C CA . CYS A 1 94 ? -3.765 -7.006 -10.791 1.00 95.62 94 CYS A CA 1
ATOM 756 C C . CYS A 1 94 ? -3.602 -7.110 -9.270 1.00 95.62 94 CYS A C 1
ATOM 758 O O . CYS A 1 94 ? -4.590 -7.305 -8.568 1.00 95.62 94 CYS A O 1
ATOM 760 N N . HIS A 1 95 ? -2.391 -6.911 -8.747 1.00 94.62 95 HIS A N 1
ATOM 761 C CA . HIS A 1 95 ? -2.114 -6.902 -7.309 1.00 94.62 95 HIS A CA 1
ATOM 762 C C . HIS A 1 95 ? -2.922 -5.832 -6.563 1.00 94.62 95 HIS A C 1
ATOM 764 O O . HIS A 1 95 ? -3.605 -6.137 -5.583 1.00 94.62 95 HIS A O 1
ATOM 770 N N . ILE A 1 96 ? -2.929 -4.592 -7.068 1.00 93.06 96 ILE A N 1
ATOM 771 C CA . ILE A 1 96 ? -3.725 -3.496 -6.486 1.00 93.06 96 ILE A CA 1
ATOM 772 C C . ILE A 1 96 ? -5.227 -3.804 -6.578 1.00 93.06 96 ILE A C 1
ATOM 774 O O . ILE A 1 96 ? -5.977 -3.570 -5.627 1.00 93.06 96 ILE A O 1
ATOM 778 N N . PHE A 1 97 ? -5.680 -4.370 -7.697 1.00 93.31 97 PHE A N 1
ATOM 779 C CA . PHE A 1 97 ? -7.066 -4.800 -7.851 1.00 93.31 97 PHE A CA 1
ATOM 780 C C . PHE A 1 97 ? -7.447 -5.876 -6.827 1.00 93.31 97 PHE A C 1
ATOM 782 O O . PHE A 1 97 ? -8.493 -5.763 -6.186 1.00 93.31 97 PHE A O 1
ATOM 789 N N . PHE A 1 98 ? -6.594 -6.881 -6.612 1.00 94.69 98 PHE A N 1
ATOM 790 C CA . PHE A 1 98 ? -6.832 -7.922 -5.614 1.00 94.69 98 PHE A CA 1
ATOM 791 C C . PHE A 1 98 ? -6.864 -7.368 -4.194 1.00 94.69 98 PHE A C 1
ATOM 793 O O . PHE A 1 98 ? -7.718 -7.797 -3.414 1.00 94.69 98 PHE A O 1
ATOM 800 N N . PHE A 1 99 ? -6.019 -6.388 -3.863 1.00 92.81 99 PHE A N 1
ATOM 801 C CA . PHE A 1 99 ? -6.096 -5.684 -2.582 1.00 92.81 99 PHE A CA 1
ATOM 802 C C . PHE A 1 99 ? -7.478 -5.056 -2.389 1.00 92.81 99 PHE A C 1
ATOM 804 O O . PHE A 1 99 ? -8.167 -5.346 -1.409 1.00 92.81 99 PHE A O 1
ATOM 811 N N . MET A 1 100 ? -7.918 -4.249 -3.358 1.00 91.75 100 MET A N 1
ATOM 812 C CA . MET A 1 100 ? -9.204 -3.552 -3.309 1.00 91.75 100 MET A CA 1
ATOM 813 C C . MET A 1 100 ? -10.389 -4.516 -3.243 1.00 91.75 100 MET A C 1
ATOM 815 O O . MET A 1 100 ? -11.302 -4.325 -2.437 1.00 91.75 100 MET A O 1
ATOM 819 N N . LEU A 1 101 ? -10.370 -5.565 -4.067 1.00 93.00 101 LEU A N 1
ATOM 820 C CA . LEU A 1 101 ? -11.403 -6.594 -4.088 1.00 93.00 101 LEU A CA 1
ATOM 821 C C . LEU A 1 101 ? -11.480 -7.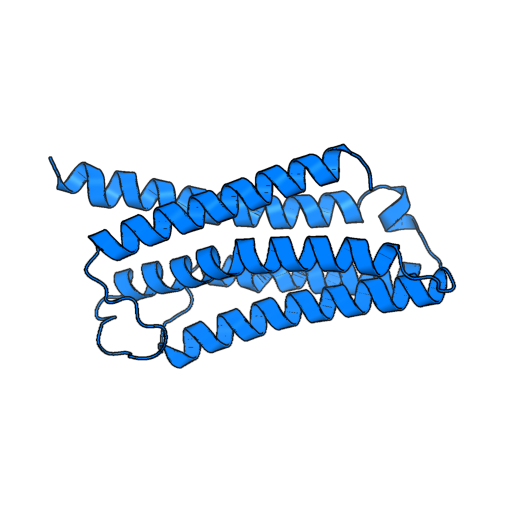313 -2.740 1.00 93.00 101 LEU A C 1
ATOM 823 O O . LEU A 1 101 ? -12.568 -7.473 -2.188 1.00 93.00 101 LEU A O 1
ATOM 827 N N . THR A 1 102 ? -10.331 -7.688 -2.180 1.00 93.56 102 THR A N 1
ATOM 828 C CA . THR A 1 102 ? -10.243 -8.347 -0.875 1.00 93.56 102 THR A CA 1
ATOM 829 C C . THR A 1 102 ? -10.795 -7.437 0.218 1.00 93.56 102 THR A C 1
ATOM 831 O O . THR A 1 102 ? -11.702 -7.838 0.949 1.00 93.56 102 THR A O 1
ATOM 834 N N . ALA A 1 103 ? -10.344 -6.179 0.281 1.00 91.44 103 ALA A N 1
ATOM 835 C CA . ALA A 1 103 ? -10.866 -5.190 1.223 1.00 91.44 103 ALA A CA 1
ATOM 836 C C . ALA A 1 103 ? -12.388 -5.038 1.091 1.00 91.44 103 ALA A C 1
ATOM 838 O O . ALA A 1 103 ? -13.100 -5.061 2.098 1.00 91.44 103 ALA A O 1
ATOM 839 N N . TYR A 1 104 ? -12.905 -4.936 -0.133 1.00 91.31 104 TYR A N 1
ATOM 840 C CA . TYR A 1 104 ? -14.338 -4.845 -0.390 1.00 91.31 104 TYR A CA 1
ATOM 841 C C . TYR A 1 104 ? -15.108 -6.073 0.098 1.00 91.31 104 TYR A C 1
ATOM 843 O O . TYR A 1 104 ? -16.117 -5.918 0.791 1.00 91.31 104 TYR A O 1
ATOM 851 N N . ILE A 1 105 ? -14.622 -7.280 -0.195 1.00 91.56 105 ILE A N 1
ATOM 852 C CA . ILE A 1 105 ? -15.243 -8.531 0.251 1.00 91.56 105 ILE A CA 1
ATOM 853 C C . ILE A 1 105 ? -15.318 -8.573 1.780 1.00 91.56 105 ILE A C 1
ATOM 855 O O . ILE A 1 105 ? -16.402 -8.805 2.315 1.00 91.56 105 ILE A O 1
ATOM 859 N N . PHE A 1 106 ? -14.231 -8.264 2.495 1.00 90.94 106 PHE A N 1
ATOM 860 C CA . PHE A 1 106 ? -14.237 -8.233 3.964 1.00 90.94 106 PHE A CA 1
ATOM 861 C C . PHE A 1 106 ? -15.266 -7.239 4.526 1.00 90.94 106 PHE A C 1
ATOM 863 O O . PHE A 1 106 ? -16.026 -7.576 5.438 1.00 90.94 106 PHE A O 1
ATOM 870 N N . HIS A 1 107 ? -15.369 -6.040 3.942 1.00 89.44 107 HIS A N 1
ATOM 871 C CA . HIS A 1 107 ? -16.379 -5.059 4.351 1.00 89.44 107 HIS A CA 1
ATOM 872 C C . HIS A 1 107 ? -17.808 -5.558 4.084 1.00 89.44 107 HIS A C 1
ATOM 874 O O . HIS A 1 107 ? -18.692 -5.399 4.932 1.00 89.44 107 HIS A O 1
ATOM 880 N N . ARG A 1 108 ? -18.050 -6.200 2.933 1.00 88.50 108 ARG A N 1
ATOM 881 C CA . ARG A 1 108 ? -19.373 -6.722 2.552 1.00 88.50 108 ARG A CA 1
ATOM 882 C C . ARG A 1 108 ? -19.804 -7.921 3.383 1.00 88.50 108 ARG A C 1
ATOM 884 O O . ARG A 1 108 ? -20.954 -7.940 3.823 1.00 88.50 108 ARG A O 1
ATOM 891 N N . LEU A 1 109 ? -18.909 -8.877 3.636 1.00 87.31 109 LEU A N 1
ATOM 892 C CA . LEU A 1 109 ? -19.184 -10.047 4.477 1.00 87.31 109 LEU A CA 1
ATOM 893 C C . LEU A 1 109 ? -19.632 -9.614 5.876 1.00 87.31 109 LEU A C 1
ATOM 895 O O . LEU A 1 109 ? -20.649 -10.088 6.385 1.00 87.31 109 LEU A O 1
ATOM 899 N N . ARG A 1 110 ? -18.945 -8.621 6.450 1.00 82.81 110 ARG A N 1
ATOM 900 C CA . ARG A 1 110 ? -19.294 -8.064 7.758 1.00 82.81 110 ARG A CA 1
ATOM 901 C C . ARG A 1 110 ? -20.519 -7.141 7.735 1.00 82.81 110 ARG A C 1
ATOM 903 O O . ARG A 1 110 ? -21.129 -6.914 8.775 1.00 82.81 110 ARG A O 1
ATOM 910 N N . GLY A 1 111 ? -20.899 -6.607 6.574 1.00 80.50 111 GLY A N 1
ATOM 911 C CA . GLY A 1 111 ? -21.924 -5.564 6.466 1.00 80.50 111 GLY A CA 1
ATOM 912 C C . GLY A 1 111 ? -21.473 -4.219 7.049 1.00 80.50 111 GLY A C 1
ATOM 913 O O . GLY A 1 111 ? -22.301 -3.443 7.520 1.00 80.50 111 GLY A O 1
ATOM 914 N N . CYS A 1 112 ? -20.164 -3.959 7.042 1.00 83.19 112 CYS A N 1
ATOM 915 C CA . CYS A 1 112 ? -19.560 -2.751 7.589 1.00 83.19 112 CYS A CA 1
ATOM 916 C C . CYS A 1 112 ? -19.516 -1.637 6.536 1.00 83.19 112 CYS A C 1
ATOM 918 O O . CYS A 1 112 ? -19.212 -1.881 5.365 1.00 83.19 112 CYS A O 1
ATOM 920 N N . ARG A 1 113 ? -19.767 -0.389 6.947 1.00 81.50 113 ARG A N 1
ATOM 921 C CA . ARG A 1 113 ? -19.513 0.778 6.085 1.00 81.50 113 ARG A CA 1
ATOM 922 C C . ARG A 1 113 ? -18.012 1.054 6.007 1.00 81.50 113 ARG A C 1
ATOM 924 O O . ARG A 1 113 ? -17.296 0.865 6.985 1.00 81.50 113 ARG A O 1
ATOM 931 N N . PHE A 1 114 ? -17.548 1.543 4.860 1.00 83.50 114 PHE A N 1
ATOM 932 C CA . PHE A 1 114 ? -16.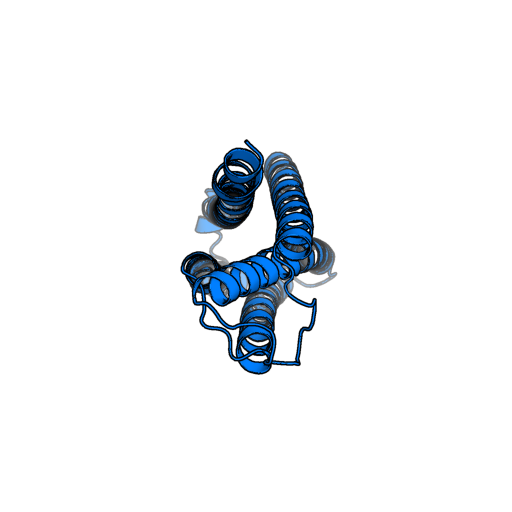168 2.007 4.719 1.00 83.50 114 PHE A CA 1
ATOM 933 C C . PHE A 1 114 ? -15.947 3.264 5.562 1.00 83.50 114 PHE A C 1
ATOM 935 O O . PHE A 1 114 ? -16.643 4.272 5.378 1.00 83.50 114 PHE A O 1
ATOM 942 N N . SER A 1 115 ? -14.959 3.221 6.455 1.00 84.31 115 SER A N 1
ATOM 943 C CA . SER A 1 115 ? -14.464 4.407 7.148 1.00 84.31 115 SER A CA 1
ATOM 944 C C . SER A 1 115 ? -13.839 5.389 6.153 1.00 84.31 115 SER A C 1
ATOM 946 O O . SER A 1 115 ? -13.519 5.038 5.016 1.00 84.31 115 SER A O 1
ATOM 948 N N . LEU A 1 116 ? -13.643 6.640 6.576 1.00 83.81 116 LEU A N 1
ATOM 949 C CA . LEU A 1 116 ? -12.905 7.611 5.765 1.00 83.81 116 LEU A CA 1
ATOM 950 C C . LEU A 1 116 ? -11.502 7.092 5.413 1.00 83.81 116 LEU A C 1
ATOM 952 O O . LEU A 1 116 ? -11.072 7.239 4.277 1.00 83.81 116 LEU A O 1
ATOM 956 N N . ILE A 1 117 ? -10.836 6.434 6.362 1.00 82.88 117 ILE A N 1
ATOM 957 C CA . ILE A 1 117 ? -9.497 5.867 6.174 1.00 82.88 117 ILE A CA 1
ATOM 958 C C . ILE A 1 117 ? -9.531 4.731 5.162 1.00 82.88 117 ILE A C 1
ATOM 960 O O . ILE A 1 117 ? -8.707 4.705 4.254 1.00 82.88 117 ILE A O 1
ATOM 964 N N . ALA A 1 118 ? -10.524 3.847 5.252 1.00 83.56 118 ALA A N 1
ATOM 965 C CA . ALA A 1 118 ? -10.688 2.787 4.272 1.00 83.56 118 ALA A CA 1
ATOM 966 C C . ALA A 1 118 ? -10.979 3.351 2.877 1.00 83.56 118 ALA A C 1
ATOM 968 O O . ALA A 1 118 ? -10.412 2.870 1.907 1.00 83.56 118 ALA A O 1
ATOM 969 N N . ARG A 1 119 ? -11.777 4.422 2.756 1.00 87.62 119 ARG A N 1
ATOM 970 C CA . ARG A 1 119 ? -11.968 5.116 1.469 1.00 87.62 119 ARG A CA 1
ATOM 971 C C . ARG A 1 119 ? -10.668 5.714 0.931 1.00 87.62 119 ARG A C 1
ATOM 973 O O . ARG A 1 119 ? -10.406 5.567 -0.254 1.00 87.62 119 ARG A O 1
ATOM 980 N N . ILE A 1 120 ? -9.849 6.328 1.787 1.00 84.50 120 ILE A N 1
ATOM 981 C CA . ILE A 1 120 ? -8.521 6.834 1.403 1.00 84.50 120 ILE A CA 1
ATOM 982 C C . ILE A 1 120 ? -7.632 5.690 0.900 1.00 84.50 120 ILE A C 1
ATOM 984 O O . ILE A 1 120 ? -7.025 5.825 -0.156 1.00 84.50 120 ILE A O 1
ATOM 988 N N . CYS A 1 121 ? -7.627 4.542 1.584 1.00 81.12 121 CYS A N 1
ATOM 989 C CA . CYS A 1 121 ? -6.909 3.350 1.125 1.00 81.12 121 CYS A CA 1
ATOM 990 C C . CYS A 1 121 ? -7.457 2.832 -0.216 1.00 81.12 121 CYS A C 1
ATOM 992 O O . CYS A 1 121 ? -6.695 2.385 -1.058 1.00 81.12 121 CYS A O 1
ATOM 994 N N . MET A 1 122 ? -8.767 2.916 -0.462 1.00 80.69 122 MET A N 1
ATOM 995 C CA . MET A 1 122 ? -9.359 2.526 -1.751 1.00 80.69 122 MET A CA 1
ATOM 996 C C . MET A 1 122 ? -9.048 3.522 -2.878 1.00 80.69 122 MET A C 1
ATOM 998 O O . MET A 1 122 ? -9.023 3.135 -4.044 1.00 80.69 122 MET A O 1
ATOM 1002 N N . TYR A 1 123 ? -8.735 4.783 -2.562 1.00 80.06 123 TYR A N 1
ATOM 1003 C CA . TYR A 1 123 ? -8.222 5.736 -3.551 1.00 80.06 123 TYR A CA 1
ATOM 1004 C C . TYR A 1 123 ? -6.812 5.385 -4.056 1.00 80.06 123 TYR A C 1
ATOM 1006 O O . TYR A 1 123 ? -6.321 6.043 -4.969 1.00 80.06 123 TYR A O 1
ATOM 1014 N N . LEU A 1 124 ? -6.211 4.278 -3.600 1.00 72.88 124 LEU A N 1
ATOM 1015 C CA . LEU A 1 124 ? -5.084 3.621 -4.274 1.00 72.88 124 LEU A CA 1
ATOM 1016 C C . LEU A 1 124 ? -5.314 3.325 -5.764 1.00 72.88 124 LEU A C 1
ATOM 1018 O O . LEU A 1 124 ? -4.354 3.036 -6.471 1.00 72.88 124 LEU A O 1
ATOM 1022 N N . MET A 1 125 ? -6.536 3.464 -6.285 1.00 70.50 125 MET A N 1
ATOM 1023 C CA . MET A 1 125 ? -6.797 3.530 -7.727 1.00 70.50 125 MET A CA 1
ATOM 1024 C C . MET A 1 125 ? -5.854 4.475 -8.491 1.00 70.50 125 MET A C 1
ATOM 1026 O O . MET A 1 125 ? -5.518 4.186 -9.637 1.00 70.50 125 MET A O 1
ATOM 1030 N N . TRP A 1 126 ? -5.364 5.557 -7.875 1.00 82.06 126 TRP A N 1
ATOM 1031 C CA . TRP A 1 126 ? -4.359 6.420 -8.509 1.00 82.06 126 TRP A CA 1
ATOM 1032 C C . TRP A 1 126 ? -3.046 5.678 -8.821 1.00 82.06 126 TRP A C 1
ATOM 1034 O O . TRP A 1 126 ? -2.427 5.946 -9.852 1.00 82.06 126 TRP A O 1
ATOM 1044 N N . LEU A 1 127 ? -2.654 4.690 -8.004 1.00 85.50 127 LEU A N 1
ATOM 1045 C CA . LEU A 1 127 ? -1.531 3.802 -8.318 1.00 85.50 127 LEU A CA 1
ATOM 1046 C C . LEU A 1 127 ? -1.824 2.922 -9.536 1.00 85.50 127 LEU A C 1
ATOM 1048 O O . LEU A 1 127 ? -0.916 2.685 -10.331 1.00 85.50 127 LEU A O 1
ATOM 1052 N N . MET A 1 128 ? -3.064 2.453 -9.720 1.00 88.44 128 MET A N 1
ATOM 1053 C CA . MET A 1 128 ? -3.426 1.704 -10.932 1.00 88.44 128 MET A CA 1
ATOM 1054 C C . MET A 1 128 ? -3.283 2.578 -12.174 1.00 88.44 128 MET A C 1
ATOM 1056 O O . MET A 1 128 ? -2.689 2.136 -13.152 1.00 88.44 128 MET A O 1
ATOM 1060 N N . THR A 1 129 ? -3.745 3.830 -12.121 1.00 91.25 129 THR A N 1
ATOM 1061 C CA . THR A 1 129 ? -3.583 4.784 -13.227 1.00 91.25 129 THR A CA 1
ATOM 1062 C C . THR A 1 129 ? -2.111 5.010 -13.558 1.00 91.25 129 THR A C 1
ATOM 1064 O O . THR A 1 129 ? -1.736 5.016 -14.728 1.00 91.25 129 THR A O 1
ATOM 1067 N N . MET A 1 130 ? -1.255 5.147 -12.541 1.00 93.50 130 MET A N 1
ATOM 1068 C CA . MET A 1 130 ? 0.177 5.342 -12.758 1.00 93.50 130 MET A CA 1
ATOM 1069 C C . MET A 1 130 ? 0.865 4.091 -13.332 1.00 93.50 130 MET A C 1
ATOM 1071 O O . MET A 1 130 ? 1.703 4.206 -14.226 1.00 93.50 130 MET A O 1
ATOM 1075 N N . ASN A 1 131 ? 0.487 2.891 -12.878 1.00 94.06 131 ASN A N 1
ATOM 1076 C CA . ASN A 1 131 ? 0.955 1.633 -13.471 1.00 94.06 131 ASN A CA 1
ATOM 1077 C C . ASN A 1 131 ? 0.475 1.471 -14.918 1.00 94.06 131 ASN A C 1
ATOM 1079 O O . ASN A 1 131 ? 1.245 1.046 -15.773 1.00 94.06 131 ASN A O 1
ATOM 1083 N N . TYR A 1 132 ? -0.764 1.860 -15.219 1.00 94.88 132 TYR A N 1
ATOM 1084 C CA . TYR A 1 132 ? -1.288 1.854 -16.581 1.00 94.88 132 TYR A CA 1
ATOM 1085 C C . TYR A 1 132 ? -0.529 2.833 -17.487 1.00 94.88 132 TYR A C 1
ATOM 1087 O O . TYR A 1 132 ? -0.137 2.475 -18.595 1.00 94.88 132 TYR A O 1
ATOM 1095 N N . ALA A 1 133 ? -0.247 4.047 -17.004 1.00 94.50 133 ALA A N 1
ATOM 1096 C CA . ALA A 1 133 ? 0.564 5.016 -17.739 1.00 94.50 133 ALA A CA 1
ATOM 1097 C C . ALA A 1 133 ? 1.961 4.457 -18.054 1.00 94.50 133 ALA A C 1
ATOM 1099 O O . ALA A 1 133 ? 2.441 4.596 -19.176 1.00 94.50 133 ALA A O 1
ATOM 1100 N N . GLN A 1 134 ? 2.591 3.770 -17.097 1.00 95.44 134 GLN A N 1
ATOM 1101 C CA . GLN A 1 134 ? 3.863 3.084 -17.323 1.00 95.44 134 GLN A CA 1
ATOM 1102 C C . GLN A 1 134 ? 3.759 1.907 -18.290 1.00 95.44 134 GLN A C 1
ATOM 1104 O O . GLN A 1 134 ? 4.650 1.722 -19.115 1.00 95.44 134 GLN A O 1
ATOM 1109 N N . LEU A 1 135 ? 2.679 1.129 -18.225 1.00 96.25 135 LEU A N 1
ATOM 1110 C CA . LEU A 1 135 ? 2.430 0.051 -19.172 1.00 96.25 135 LEU A CA 1
ATOM 1111 C C . LEU A 1 135 ? 2.378 0.598 -20.604 1.00 96.25 135 LEU A C 1
ATOM 1113 O O . LEU A 1 135 ? 3.060 0.078 -21.479 1.00 96.25 135 LEU A O 1
ATOM 1117 N N . VAL A 1 136 ? 1.623 1.674 -20.832 1.00 96.62 136 VAL A N 1
ATOM 1118 C CA . VAL A 1 136 ? 1.512 2.318 -22.148 1.00 96.62 136 VAL A CA 1
ATOM 1119 C C . VAL A 1 136 ? 2.850 2.908 -22.588 1.00 96.62 136 VAL A C 1
ATOM 1121 O O . VAL A 1 136 ? 3.382 2.529 -23.629 1.00 96.62 136 VAL A O 1
ATOM 1124 N N . LEU A 1 137 ? 3.429 3.804 -21.787 1.00 95.44 137 LEU A N 1
ATOM 1125 C CA . LEU A 1 137 ? 4.644 4.522 -22.168 1.00 95.44 137 LEU A CA 1
ATOM 1126 C C . LEU A 1 137 ? 5.838 3.579 -22.296 1.00 95.44 137 LEU A C 1
ATOM 1128 O O . LEU A 1 137 ? 6.477 3.531 -23.339 1.00 95.44 137 LEU A O 1
ATOM 1132 N N . ARG A 1 138 ? 6.117 2.795 -21.257 1.00 94.06 138 ARG A N 1
ATOM 1133 C CA . ARG A 1 138 ? 7.344 2.006 -21.141 1.00 94.06 138 ARG A CA 1
ATOM 1134 C C . ARG A 1 138 ? 7.209 0.587 -21.683 1.00 94.06 138 ARG A C 1
ATOM 1136 O O . ARG A 1 138 ? 8.205 -0.001 -22.104 1.00 94.06 138 ARG A O 1
ATOM 1143 N N . GLY A 1 139 ? 6.004 0.026 -21.600 1.00 93.12 139 GLY A N 1
ATOM 1144 C CA . GLY A 1 139 ? 5.694 -1.333 -22.039 1.00 93.12 139 GLY A CA 1
ATOM 1145 C C . GLY A 1 139 ? 5.268 -1.431 -23.503 1.00 93.12 139 GLY A C 1
ATOM 1146 O O . GLY A 1 139 ? 5.490 -2.477 -24.096 1.00 93.12 139 GLY A O 1
ATOM 1147 N N . TYR A 1 140 ? 4.707 -0.378 -24.108 1.00 94.75 140 TYR A N 1
ATOM 1148 C CA . TYR A 1 140 ? 4.301 -0.409 -25.523 1.00 94.75 140 TYR A CA 1
ATOM 1149 C C . TYR A 1 140 ? 5.060 0.582 -26.411 1.00 94.75 140 TYR A C 1
ATOM 1151 O O . TYR A 1 140 ? 5.389 0.234 -27.540 1.00 94.75 140 TYR A O 1
ATOM 1159 N N . PHE A 1 141 ? 5.368 1.788 -25.922 1.00 95.12 141 PHE A N 1
ATOM 1160 C CA . PHE A 1 141 ? 6.049 2.820 -26.721 1.00 95.12 141 PHE A CA 1
ATOM 1161 C C . PHE A 1 141 ? 7.556 2.960 -26.448 1.00 95.12 141 PHE A C 1
ATOM 1163 O O . PHE A 1 141 ? 8.206 3.773 -27.097 1.00 95.12 141 PHE A O 1
ATOM 1170 N N . ASP A 1 142 ? 8.103 2.211 -25.484 1.00 93.12 142 ASP A N 1
ATOM 1171 C CA . ASP A 1 142 ? 9.488 2.333 -24.989 1.00 93.12 142 ASP A CA 1
ATOM 1172 C C . ASP A 1 142 ? 9.911 3.772 -24.606 1.00 93.12 142 ASP A C 1
ATOM 1174 O O . ASP A 1 142 ? 11.073 4.169 -24.667 1.00 93.12 142 ASP A O 1
ATOM 1178 N N . VAL A 1 143 ? 8.953 4.578 -24.152 1.00 93.62 143 VAL A N 1
ATOM 1179 C CA . VAL A 1 143 ? 9.195 5.919 -23.618 1.00 93.62 143 VAL A CA 1
ATOM 1180 C C . VAL A 1 143 ? 9.470 5.813 -22.119 1.00 93.62 143 VAL A C 1
ATOM 1182 O O . VAL A 1 143 ? 8.587 5.481 -21.327 1.00 93.62 143 VAL A O 1
ATOM 1185 N N . ASN A 1 144 ? 10.700 6.131 -21.708 1.00 91.69 144 ASN A N 1
ATOM 1186 C CA . ASN A 1 144 ? 11.167 5.952 -20.328 1.00 91.69 144 ASN A CA 1
ATOM 1187 C C . ASN A 1 144 ? 11.086 7.227 -19.458 1.00 91.69 144 ASN A C 1
ATOM 1189 O O . ASN A 1 144 ? 11.492 7.190 -18.300 1.00 91.69 144 ASN A O 1
ATOM 1193 N N . PHE A 1 145 ? 10.490 8.320 -19.953 1.00 89.62 145 PHE A N 1
ATOM 1194 C CA . PHE A 1 145 ? 10.433 9.641 -19.297 1.00 89.62 145 PHE A CA 1
ATOM 1195 C C . PHE A 1 145 ? 10.089 9.596 -17.794 1.00 89.62 145 PHE A C 1
ATOM 1197 O O . PHE A 1 145 ? 10.854 10.051 -16.948 1.00 89.62 145 PHE A O 1
ATOM 1204 N N . LEU A 1 146 ? 8.952 8.997 -17.426 1.00 86.25 146 LEU A N 1
ATOM 1205 C CA . LEU A 1 146 ? 8.497 8.951 -16.028 1.00 86.25 146 LEU A CA 1
ATOM 1206 C C . LEU A 1 146 ? 9.405 8.109 -15.112 1.00 86.25 146 LEU A C 1
ATOM 1208 O O . LEU A 1 146 ? 9.335 8.241 -13.890 1.00 86.25 146 LEU A O 1
ATOM 1212 N N . TYR A 1 147 ? 10.193 7.203 -15.691 1.00 86.12 147 TYR A N 1
ATOM 1213 C CA . TYR A 1 147 ? 11.158 6.381 -14.969 1.00 86.12 147 TYR A CA 1
ATOM 1214 C C . TYR A 1 147 ? 12.514 7.091 -14.851 1.00 86.12 147 TYR A C 1
ATOM 1216 O O . TYR A 1 147 ? 13.096 7.092 -13.774 1.00 86.12 147 TYR A O 1
ATOM 1224 N N . GLU A 1 148 ? 12.991 7.726 -15.924 1.00 87.19 148 GLU A N 1
ATOM 1225 C CA . GLU A 1 148 ? 14.272 8.449 -15.969 1.00 87.19 148 GLU A CA 1
ATOM 1226 C C . GLU A 1 148 ? 14.310 9.649 -15.020 1.00 87.19 148 GLU A C 1
ATOM 1228 O O . GLU A 1 148 ? 15.309 9.857 -14.339 1.00 87.19 148 GLU A O 1
ATOM 1233 N N . TYR A 1 149 ? 13.207 10.393 -14.913 1.00 88.25 149 TYR A N 1
ATOM 1234 C CA . TYR A 1 149 ? 13.081 11.522 -13.984 1.00 88.25 149 TYR A CA 1
ATOM 1235 C C . TYR A 1 149 ? 12.608 11.112 -12.578 1.00 88.25 149 TYR A C 1
ATOM 1237 O O . TYR A 1 149 ? 12.156 11.960 -11.812 1.00 88.25 149 TYR A O 1
ATOM 1245 N N . ASP A 1 150 ? 12.638 9.816 -12.243 1.00 87.06 150 ASP A N 1
ATOM 1246 C CA . ASP A 1 150 ? 12.212 9.245 -10.953 1.00 87.06 150 ASP A CA 1
ATOM 1247 C C . ASP A 1 150 ? 10.764 9.537 -10.517 1.00 87.06 150 ASP A C 1
ATOM 1249 O O . ASP A 1 150 ? 10.355 9.162 -9.414 1.00 87.06 150 ASP A O 1
ATOM 1253 N N . VAL A 1 151 ? 9.949 10.150 -11.379 1.00 91.12 151 VAL A N 1
ATOM 1254 C CA . VAL A 1 151 ? 8.566 10.550 -11.077 1.00 91.12 151 VAL A CA 1
ATOM 1255 C C . VAL A 1 151 ? 7.742 9.347 -10.626 1.00 91.12 151 VAL A C 1
ATOM 1257 O O . VAL A 1 151 ? 7.019 9.417 -9.634 1.00 91.12 151 VAL A O 1
ATOM 1260 N N . TYR A 1 152 ? 7.887 8.215 -11.317 1.00 90.94 152 TYR A N 1
ATOM 1261 C CA . TYR A 1 152 ? 7.197 6.978 -10.967 1.00 90.94 152 TYR A CA 1
ATOM 1262 C C . TYR A 1 152 ? 7.592 6.448 -9.589 1.00 90.94 152 TYR A C 1
ATOM 1264 O O . TYR A 1 152 ? 6.720 6.190 -8.762 1.00 90.94 152 TYR A O 1
ATOM 1272 N N . GLY A 1 153 ? 8.894 6.306 -9.328 1.00 89.25 153 GLY A N 1
ATOM 1273 C CA . GLY A 1 153 ? 9.389 5.756 -8.065 1.00 89.25 153 GLY A CA 1
ATOM 1274 C C . GLY A 1 153 ? 8.969 6.611 -6.870 1.00 89.25 153 GLY A C 1
ATOM 1275 O O . GLY A 1 153 ? 8.460 6.083 -5.883 1.00 89.25 153 GLY A O 1
ATOM 1276 N N . VAL A 1 154 ? 9.106 7.937 -6.993 1.00 90.50 154 VAL A N 1
ATOM 1277 C CA . VAL A 1 154 ? 8.647 8.887 -5.968 1.00 90.50 154 VAL A CA 1
ATOM 1278 C C . VAL A 1 154 ? 7.142 8.765 -5.741 1.00 90.50 154 VAL A C 1
ATOM 1280 O O . VAL A 1 154 ? 6.716 8.692 -4.593 1.00 90.50 154 VAL A O 1
ATOM 1283 N N . PHE A 1 155 ? 6.338 8.693 -6.805 1.00 91.19 155 PHE A N 1
ATOM 1284 C CA . PHE A 1 155 ? 4.883 8.599 -6.692 1.00 91.19 155 PHE A CA 1
ATOM 1285 C C . PHE A 1 155 ? 4.420 7.330 -5.963 1.00 91.19 155 PHE A C 1
ATOM 1287 O O . PHE A 1 155 ? 3.570 7.415 -5.072 1.00 91.19 155 PHE A O 1
ATOM 1294 N N . ILE A 1 156 ? 4.988 6.165 -6.306 1.00 89.75 156 ILE A N 1
ATOM 1295 C CA . ILE A 1 156 ? 4.667 4.892 -5.640 1.00 89.75 156 ILE A CA 1
ATOM 1296 C C . ILE A 1 156 ? 5.005 4.975 -4.149 1.00 89.75 156 ILE A C 1
ATOM 1298 O O .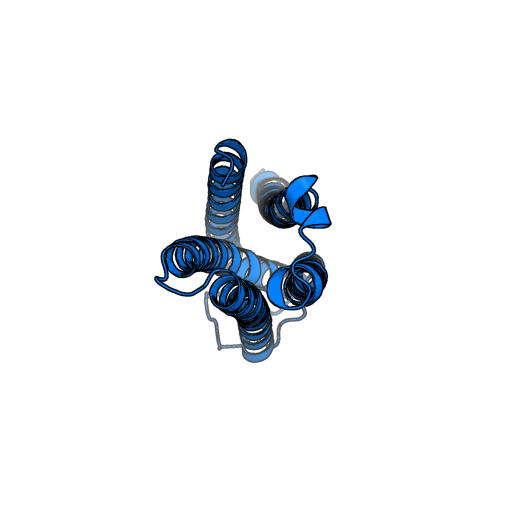 ILE A 1 156 ? 4.154 4.710 -3.299 1.00 89.75 156 ILE A O 1
ATOM 1302 N N . VAL A 1 157 ? 6.235 5.382 -3.831 1.00 89.50 157 VAL A N 1
ATOM 1303 C CA . VAL A 1 157 ? 6.723 5.408 -2.450 1.00 89.50 157 VAL A CA 1
ATOM 1304 C C . VAL A 1 157 ? 5.973 6.430 -1.604 1.00 89.50 157 VAL A C 1
ATOM 1306 O O . VAL A 1 157 ? 5.570 6.116 -0.487 1.00 89.50 157 VAL A O 1
ATOM 1309 N N . PHE A 1 158 ? 5.710 7.617 -2.147 1.00 90.25 158 PHE A N 1
ATOM 1310 C CA . PHE A 1 158 ? 4.910 8.635 -1.473 1.00 90.25 158 PHE A CA 1
ATOM 1311 C C . PHE A 1 158 ? 3.496 8.133 -1.162 1.00 90.25 158 PHE A C 1
ATOM 1313 O O . PHE A 1 158 ? 3.025 8.282 -0.036 1.00 90.25 158 PHE A O 1
ATOM 1320 N N . SER A 1 159 ? 2.831 7.495 -2.128 1.00 90.25 159 SER A N 1
ATOM 1321 C CA . SER A 1 159 ? 1.460 6.999 -1.952 1.00 90.25 159 SER A CA 1
ATOM 1322 C C . SER A 1 159 ? 1.369 5.940 -0.852 1.00 90.25 159 SER A C 1
ATOM 1324 O O . SER A 1 159 ? 0.499 6.025 0.017 1.00 90.25 159 SER A O 1
ATOM 1326 N N . ASN A 1 160 ? 2.296 4.978 -0.851 1.00 90.00 160 ASN A N 1
ATOM 1327 C CA . ASN A 1 160 ? 2.352 3.934 0.171 1.00 90.00 160 ASN A CA 1
ATOM 1328 C C . ASN A 1 160 ? 2.676 4.521 1.555 1.00 90.00 160 ASN A C 1
ATOM 1330 O O . ASN A 1 160 ? 1.987 4.221 2.531 1.00 90.00 160 ASN A O 1
ATOM 1334 N N . ALA A 1 161 ? 3.651 5.434 1.637 1.00 91.00 161 ALA A N 1
ATOM 1335 C CA . ALA A 1 161 ? 4.018 6.099 2.886 1.00 91.00 161 ALA A CA 1
ATOM 1336 C C . ALA A 1 161 ? 2.847 6.895 3.488 1.00 91.00 161 ALA A C 1
ATOM 1338 O O . ALA A 1 161 ? 2.591 6.804 4.689 1.00 91.00 161 ALA A O 1
ATOM 1339 N N . VAL A 1 162 ? 2.092 7.636 2.668 1.00 91.12 162 VAL A N 1
ATOM 1340 C CA . VAL A 1 162 ? 0.906 8.385 3.119 1.00 91.12 162 VAL A CA 1
ATOM 1341 C C . VAL A 1 162 ? -0.130 7.454 3.749 1.00 91.12 162 VAL A C 1
ATOM 1343 O O . VAL A 1 162 ? -0.671 7.768 4.810 1.00 91.12 162 VAL A O 1
ATOM 1346 N N . ILE A 1 163 ? -0.390 6.295 3.144 1.00 90.00 163 ILE A N 1
ATOM 1347 C CA . ILE A 1 163 ? -1.364 5.328 3.668 1.00 90.00 163 ILE A CA 1
ATOM 1348 C C . ILE A 1 163 ? -0.899 4.737 4.994 1.00 90.00 163 ILE A C 1
ATOM 1350 O O . ILE A 1 163 ? -1.670 4.739 5.959 1.00 90.00 163 ILE A O 1
ATOM 1354 N N . ALA A 1 164 ? 0.361 4.308 5.068 1.00 92.44 164 ALA A N 1
ATOM 1355 C CA . ALA A 1 164 ? 0.948 3.777 6.292 1.00 92.44 164 ALA A CA 1
ATOM 1356 C C . ALA A 1 164 ? 0.894 4.804 7.436 1.00 92.44 164 ALA A C 1
ATOM 1358 O O . ALA A 1 164 ? 0.453 4.486 8.543 1.00 92.44 164 ALA A O 1
ATOM 1359 N N . ILE A 1 165 ? 1.247 6.065 7.156 1.00 92.94 165 ILE A N 1
ATOM 1360 C CA . ILE A 1 165 ? 1.193 7.162 8.131 1.00 92.94 165 ILE A CA 1
ATOM 1361 C C . ILE A 1 165 ? -0.242 7.417 8.590 1.00 92.94 165 ILE A C 1
ATOM 1363 O O . ILE A 1 165 ? -0.468 7.574 9.789 1.00 92.94 165 ILE A O 1
ATOM 1367 N N . ILE A 1 166 ? -1.225 7.451 7.687 1.00 91.94 166 ILE A N 1
ATOM 1368 C CA . ILE A 1 166 ? -2.630 7.690 8.053 1.00 91.94 166 ILE A CA 1
ATOM 1369 C C . ILE A 1 166 ? -3.162 6.560 8.944 1.00 91.94 166 ILE A C 1
ATOM 1371 O O . ILE A 1 166 ? -3.803 6.836 9.963 1.00 91.94 166 ILE A O 1
ATOM 1375 N N . LEU A 1 167 ? -2.883 5.301 8.591 1.00 91.31 167 LEU A N 1
ATOM 1376 C CA . LEU A 1 167 ? -3.296 4.129 9.368 1.00 91.31 167 LEU A CA 1
ATOM 1377 C C . LEU A 1 167 ? -2.669 4.130 10.765 1.00 91.31 167 LEU A C 1
ATOM 1379 O O . LEU A 1 167 ? -3.375 3.960 11.767 1.00 91.31 167 LEU A O 1
ATOM 1383 N N . LEU A 1 168 ? -1.362 4.377 10.845 1.00 94.25 168 LEU A N 1
ATOM 1384 C CA . LEU A 1 168 ? -0.642 4.447 12.110 1.00 94.25 168 LEU A CA 1
ATOM 1385 C C . LEU A 1 168 ? -1.147 5.610 12.973 1.00 94.25 168 LEU A C 1
ATOM 1387 O O . LEU A 1 168 ? -1.499 5.413 14.136 1.00 94.25 168 LEU A O 1
ATOM 1391 N N . SER A 1 169 ? -1.261 6.804 12.387 1.00 92.56 169 SER A N 1
ATOM 1392 C CA . SER A 1 169 ? -1.708 8.018 13.083 1.00 92.56 169 SER A CA 1
ATOM 1393 C C . SER A 1 169 ? -3.113 7.862 13.660 1.00 92.56 169 SER A C 1
ATOM 1395 O O . SER A 1 169 ? -3.380 8.294 14.783 1.00 92.56 169 SER A O 1
ATOM 1397 N N . TYR A 1 170 ? -4.019 7.215 12.920 1.00 91.12 170 TYR A N 1
ATOM 1398 C CA . TYR A 1 170 ? -5.358 6.911 13.419 1.00 91.12 170 TYR A CA 1
ATOM 1399 C C . TYR A 1 170 ? -5.323 5.964 14.618 1.00 91.12 170 TYR A C 1
ATOM 1401 O O . TYR A 1 170 ? -5.976 6.231 15.628 1.00 91.12 170 TYR A O 1
ATOM 1409 N N . SER A 1 171 ? -4.548 4.885 14.5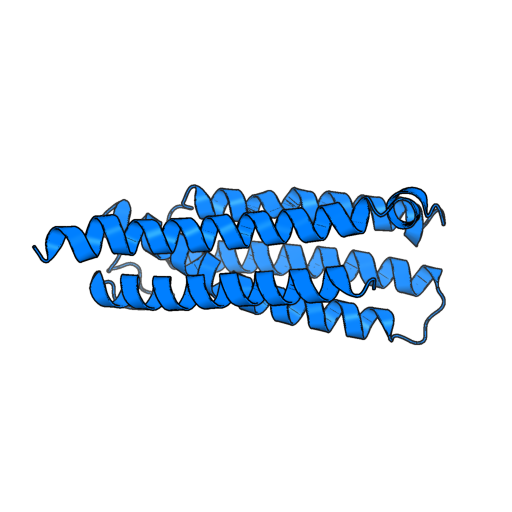09 1.00 90.88 171 SER A N 1
ATOM 1410 C CA . SER A 1 171 ? -4.424 3.868 15.554 1.00 90.88 171 SER A CA 1
ATOM 1411 C C . SER A 1 171 ? -3.868 4.481 16.843 1.00 90.88 171 SER A C 1
ATOM 1413 O O . SER A 1 171 ? -4.462 4.338 17.909 1.00 90.88 171 SER A O 1
ATOM 1415 N N . ILE A 1 172 ? -2.796 5.272 16.733 1.00 92.25 172 ILE A N 1
ATOM 1416 C CA . ILE A 1 172 ? -2.202 6.022 17.848 1.00 92.25 172 ILE A CA 1
ATOM 1417 C C . ILE A 1 172 ? -3.235 6.953 18.489 1.00 92.25 172 ILE A C 1
ATOM 1419 O O . ILE A 1 172 ? -3.469 6.886 19.697 1.00 92.25 172 ILE A O 1
ATOM 1423 N N . ARG A 1 173 ? -3.903 7.795 17.689 1.00 90.50 173 ARG A N 1
ATOM 1424 C CA . ARG A 1 173 ? -4.905 8.739 18.202 1.00 90.50 173 ARG A CA 1
ATOM 1425 C C . ARG A 1 173 ? -6.026 8.023 18.949 1.00 90.50 173 ARG A C 1
ATOM 1427 O O . ARG A 1 173 ? -6.472 8.515 19.982 1.00 90.50 173 ARG A O 1
ATOM 1434 N N . TYR A 1 174 ? -6.480 6.878 18.444 1.00 87.38 174 TYR A N 1
ATOM 1435 C CA . TYR A 1 174 ? -7.528 6.107 19.098 1.00 87.38 174 TYR A CA 1
ATOM 1436 C C . TYR A 1 174 ? -7.076 5.587 20.469 1.00 87.38 174 TYR A C 1
ATOM 1438 O O . TYR A 1 174 ? -7.825 5.718 21.436 1.00 87.38 174 TYR A O 1
ATOM 1446 N N . VAL A 1 175 ? -5.853 5.054 20.582 1.00 88.44 175 VAL A N 1
ATOM 1447 C CA . VAL A 1 175 ? -5.298 4.589 21.866 1.00 88.44 175 VAL A CA 1
ATOM 1448 C C . VAL A 1 175 ? -5.226 5.732 22.883 1.00 88.44 175 VAL A C 1
ATOM 1450 O O . VAL A 1 175 ? -5.774 5.609 23.979 1.00 88.44 175 VAL A O 1
ATOM 1453 N N . PHE A 1 176 ? -4.613 6.861 22.520 1.00 86.69 176 PHE A N 1
ATOM 1454 C CA . PHE A 1 176 ? -4.420 7.975 23.453 1.00 86.69 176 PHE A CA 1
ATOM 1455 C C . PHE A 1 176 ? -5.736 8.642 23.868 1.00 86.69 176 PHE A C 1
ATOM 1457 O O . PHE A 1 176 ? -5.961 8.889 25.049 1.00 86.69 176 PHE A O 1
ATOM 1464 N N . VAL A 1 177 ? -6.634 8.914 22.918 1.00 82.44 177 VAL A N 1
ATOM 1465 C CA . VAL A 1 177 ? -7.860 9.669 23.214 1.00 82.44 177 VAL A CA 1
ATOM 1466 C C . VAL A 1 177 ? -8.923 8.803 23.884 1.00 82.44 177 VAL A C 1
ATOM 1468 O O . VAL A 1 177 ? -9.605 9.281 24.785 1.00 82.44 177 VAL A O 1
ATOM 1471 N N . ASN A 1 178 ? -9.097 7.551 23.452 1.00 77.25 178 ASN A N 1
ATOM 1472 C CA . ASN A 1 178 ? -10.250 6.752 23.875 1.00 77.25 178 ASN A CA 1
ATOM 1473 C C . ASN A 1 178 ? -9.935 5.722 24.955 1.00 77.25 178 ASN A C 1
ATOM 1475 O O . ASN A 1 178 ? -10.847 5.365 25.698 1.00 77.25 178 ASN A O 1
ATOM 1479 N N . ILE A 1 179 ? -8.702 5.215 25.020 1.00 76.75 179 ILE A N 1
ATOM 1480 C CA . ILE A 1 179 ? -8.330 4.180 25.991 1.00 76.75 179 ILE A CA 1
ATOM 1481 C C . ILE A 1 179 ? -7.664 4.833 27.199 1.00 76.75 179 ILE A C 1
ATOM 1483 O O . ILE A 1 179 ? -8.152 4.675 28.313 1.00 76.75 179 ILE A O 1
ATOM 1487 N N . TYR A 1 180 ? -6.614 5.628 26.978 1.00 70.81 180 TYR A N 1
ATOM 1488 C CA . TYR A 1 180 ? -5.844 6.217 28.075 1.00 70.81 180 TYR A CA 1
ATOM 1489 C C . TYR A 1 180 ? -6.657 7.235 28.896 1.00 70.81 180 TYR A C 1
ATOM 1491 O O . TYR A 1 180 ? -6.739 7.121 30.118 1.00 70.81 180 TYR A O 1
ATOM 1499 N N . ASN A 1 181 ? -7.363 8.163 28.240 1.00 65.56 181 ASN A N 1
ATOM 1500 C CA . ASN A 1 181 ? -8.165 9.179 28.942 1.00 65.56 181 ASN A CA 1
ATOM 1501 C C . ASN A 1 181 ? -9.428 8.633 29.632 1.00 65.56 181 ASN A C 1
ATOM 1503 O O . ASN A 1 181 ? -10.025 9.348 30.423 1.00 65.56 181 ASN A O 1
ATOM 1507 N N . LYS A 1 182 ? -9.870 7.405 29.323 1.00 60.03 182 LYS A N 1
ATOM 1508 C CA . LYS A 1 182 ? -10.996 6.754 30.024 1.00 60.03 182 LYS A CA 1
ATOM 1509 C C . LYS A 1 182 ? -10.554 5.898 31.213 1.00 60.03 182 LYS A C 1
ATOM 1511 O O . LYS A 1 182 ? -11.407 5.424 31.954 1.00 60.03 182 LYS A O 1
ATOM 1516 N N . SER A 1 183 ? -9.252 5.643 31.344 1.00 57.88 183 SER A N 1
ATOM 1517 C CA . SER A 1 183 ? -8.668 4.903 32.469 1.00 57.88 183 SER A CA 1
ATOM 1518 C C . SER A 1 183 ? -8.209 5.795 33.629 1.00 57.88 183 SER A C 1
ATOM 1520 O O . SER A 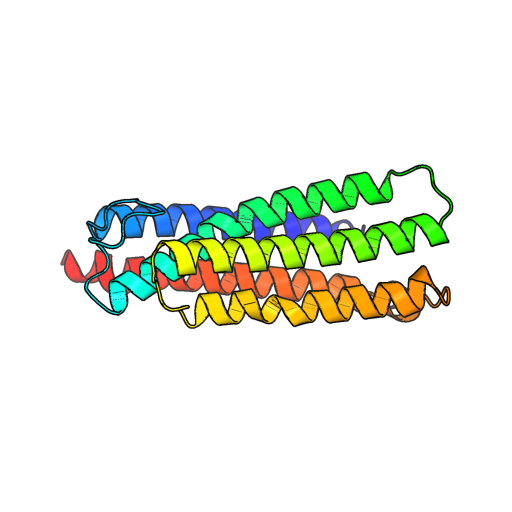1 183 ? -7.752 5.263 34.638 1.00 57.88 183 SER A O 1
ATOM 1522 N N . GLN A 1 184 ? -8.327 7.120 33.478 1.00 48.97 184 GLN A N 1
ATOM 1523 C CA . GLN A 1 184 ? -8.205 8.115 34.550 1.00 48.97 184 GLN A CA 1
ATOM 1524 C C . GLN A 1 184 ? -9.595 8.529 35.028 1.00 48.97 184 GLN A C 1
ATOM 1526 O O . GLN A 1 184 ? -9.732 8.757 36.248 1.00 48.97 184 GLN A O 1
#

pLDDT: mean 88.2, std 8.63, range [48.97, 97.06]